Protein AF-A0A438H4N1-F1 (afdb_monomer)

InterPro domains:
  IPR001584 Integrase, catalytic core [PF00665] (24-120)
  IPR001584 Integrase, catalytic core [PS50994] (18-185)
  IPR012337 Ribonuclease H-like superfamily [SSF53098] (20-145)
  IPR036397 Ribonuclease H superfamily [G3DSA:3.30.420.10] (17-183)

Structure (mmCIF, N/CA/C/O backbone):
data_AF-A0A438H4N1-F1
#
_entry.id   AF-A0A438H4N1-F1
#
loop_
_atom_site.group_PDB
_atom_site.id
_atom_site.type_symbol
_atom_site.label_atom_id
_atom_site.label_alt_id
_atom_site.label_comp_id
_atom_site.label_asym_id
_atom_site.label_entity_id
_atom_site.label_seq_id
_atom_site.pdbx_PDB_ins_code
_atom_site.Cartn_x
_atom_site.Cartn_y
_atom_site.Cartn_z
_atom_site.occupancy
_atom_site.B_iso_or_equiv
_atom_site.auth_seq_id
_atom_site.auth_comp_id
_atom_site.auth_asym_id
_atom_site.auth_atom_id
_atom_site.pdbx_PDB_model_num
ATOM 1 N N . MET A 1 1 ? 18.666 60.753 15.008 1.00 34.25 1 MET A N 1
ATOM 2 C CA . MET A 1 1 ? 18.671 60.611 13.531 1.00 34.25 1 MET A CA 1
ATOM 3 C C . MET A 1 1 ? 19.606 59.461 13.201 1.00 34.25 1 MET A C 1
ATOM 5 O O . MET A 1 1 ? 20.717 59.503 13.696 1.00 34.25 1 MET A O 1
ATOM 9 N N . ARG A 1 2 ? 19.259 58.417 12.453 1.00 31.28 2 ARG A N 1
ATOM 10 C CA . ARG A 1 2 ? 18.108 58.131 11.587 1.00 31.28 2 ARG A CA 1
ATOM 11 C C . ARG A 1 2 ? 17.900 56.612 11.586 1.00 31.28 2 ARG A C 1
ATOM 13 O O . ARG A 1 2 ? 18.875 55.869 11.609 1.00 31.28 2 ARG A O 1
ATOM 20 N N . GLU A 1 3 ? 16.638 56.214 11.551 1.00 37.62 3 GLU A N 1
ATOM 21 C CA . GLU A 1 3 ? 16.160 54.874 11.219 1.00 37.62 3 GLU A CA 1
ATOM 22 C C . GLU A 1 3 ? 16.536 54.497 9.781 1.00 37.62 3 GLU A C 1
ATOM 24 O O . GLU A 1 3 ? 16.610 55.367 8.911 1.00 37.62 3 GLU A O 1
ATOM 29 N N . MET A 1 4 ? 16.692 53.197 9.537 1.00 34.34 4 MET A N 1
ATOM 30 C CA . MET A 1 4 ? 16.439 52.558 8.246 1.00 34.34 4 MET A CA 1
ATOM 31 C C . MET A 1 4 ? 15.717 51.244 8.554 1.00 34.34 4 MET A C 1
ATOM 33 O O . MET A 1 4 ? 16.303 50.313 9.105 1.00 34.34 4 MET A O 1
ATOM 37 N N . HIS A 1 5 ? 14.416 51.255 8.283 1.00 36.53 5 HIS A N 1
ATOM 38 C CA . HIS A 1 5 ? 13.511 50.117 8.327 1.00 36.53 5 HIS A CA 1
ATOM 39 C C . HIS A 1 5 ? 13.919 49.061 7.299 1.00 36.53 5 HIS A C 1
ATOM 41 O O . HIS A 1 5 ? 14.266 49.412 6.175 1.00 36.53 5 HIS A O 1
ATOM 47 N N . ASP A 1 6 ? 13.794 47.789 7.670 1.00 34.12 6 ASP A N 1
ATOM 48 C CA . ASP A 1 6 ? 13.541 46.729 6.701 1.00 34.12 6 ASP A CA 1
ATOM 49 C C . ASP A 1 6 ? 12.323 45.946 7.193 1.00 34.12 6 ASP A C 1
ATOM 51 O O . ASP A 1 6 ? 12.253 45.510 8.348 1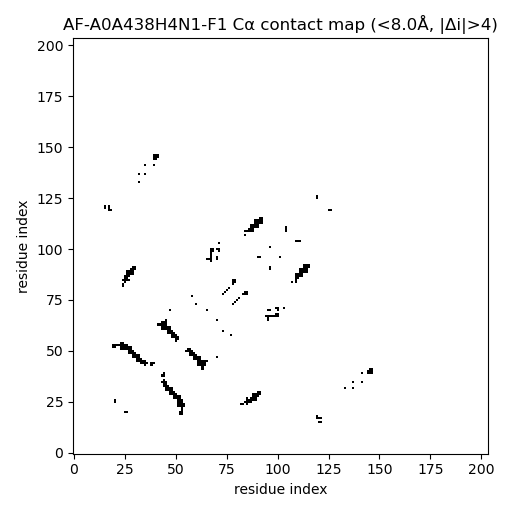.00 34.12 6 ASP A O 1
ATOM 55 N N . ASP A 1 7 ? 11.319 45.884 6.328 1.00 35.28 7 ASP A N 1
ATOM 56 C CA . ASP A 1 7 ? 9.967 45.448 6.627 1.00 35.28 7 ASP A CA 1
ATOM 57 C C . ASP A 1 7 ? 9.938 43.971 7.035 1.00 35.28 7 ASP A C 1
ATOM 59 O O . ASP A 1 7 ? 10.044 43.052 6.218 1.00 35.28 7 ASP A O 1
ATOM 63 N N . LEU A 1 8 ? 9.720 43.732 8.330 1.00 41.06 8 LEU A N 1
ATOM 64 C CA . LEU A 1 8 ? 9.178 42.474 8.824 1.00 41.06 8 LEU A CA 1
ATOM 65 C C . LEU A 1 8 ? 7.822 42.272 8.144 1.00 41.06 8 LEU A C 1
ATOM 67 O O . LEU A 1 8 ? 6.819 42.842 8.574 1.00 41.06 8 LEU A O 1
ATOM 71 N N . ILE A 1 9 ? 7.782 41.459 7.084 1.00 37.53 9 ILE A N 1
ATOM 72 C CA . ILE A 1 9 ? 6.528 40.946 6.533 1.00 37.53 9 ILE A CA 1
ATOM 73 C C . ILE A 1 9 ? 5.857 40.151 7.653 1.00 37.53 9 ILE A C 1
ATOM 75 O O . ILE A 1 9 ? 6.131 38.971 7.879 1.00 37.53 9 ILE A O 1
ATOM 79 N N . HIS A 1 10 ? 4.981 40.836 8.380 1.00 40.56 10 HIS A N 1
ATOM 80 C CA . HIS A 1 10 ? 4.152 40.302 9.439 1.00 40.56 10 HIS A CA 1
ATOM 81 C C . HIS A 1 10 ? 3.041 39.474 8.784 1.00 40.56 10 HIS A C 1
ATOM 83 O O . HIS A 1 10 ? 1.873 39.856 8.767 1.00 40.56 10 HIS A O 1
ATOM 89 N N . MET A 1 11 ? 3.396 38.328 8.194 1.00 32.59 11 MET A N 1
ATOM 90 C CA . MET A 1 11 ? 2.389 37.313 7.906 1.00 32.59 11 MET A CA 1
ATOM 91 C C . MET A 1 11 ? 1.822 36.860 9.257 1.00 32.59 11 MET A C 1
ATOM 93 O O . MET A 1 11 ? 2.604 36.553 10.164 1.00 32.59 11 MET A O 1
ATOM 97 N N . PRO A 1 12 ? 0.490 36.825 9.443 1.00 33.53 12 PRO A N 1
ATOM 98 C CA . PRO A 1 12 ? -0.073 36.204 10.630 1.00 33.53 12 PRO A CA 1
ATOM 99 C C . PRO A 1 12 ? 0.441 34.758 10.698 1.00 33.53 12 PRO A C 1
ATOM 101 O O . PRO A 1 12 ? 0.585 34.128 9.641 1.00 33.53 12 PRO A O 1
ATOM 104 N N . PRO A 1 13 ? 0.734 34.216 11.896 1.00 37.28 13 PRO A N 1
ATOM 105 C CA . PRO A 1 13 ? 1.053 32.806 12.039 1.00 37.28 13 PRO A CA 1
ATOM 106 C C . PRO A 1 13 ? -0.102 32.023 11.419 1.00 37.28 13 PRO A C 1
ATOM 108 O O . PRO A 1 13 ? -1.206 31.996 11.954 1.00 37.28 13 PRO A O 1
ATOM 111 N N . SER A 1 14 ? 0.114 31.455 10.235 1.00 39.28 14 SER A N 1
ATOM 112 C CA . SER A 1 14 ? -0.855 30.530 9.665 1.00 39.28 14 SER A CA 1
ATOM 113 C C . SER A 1 14 ? -0.876 29.343 10.615 1.00 39.28 14 SER A C 1
ATOM 115 O O . SER A 1 14 ? 0.186 28.767 10.861 1.00 39.28 14 SER A O 1
ATOM 117 N N . GLU A 1 15 ? -2.037 29.027 11.195 1.00 36.81 15 GLU A N 1
ATOM 118 C CA . GLU A 1 15 ? -2.176 27.889 12.100 1.00 36.81 15 GLU A CA 1
ATOM 119 C C . GLU A 1 15 ? -1.531 26.654 11.464 1.00 36.81 15 GLU A C 1
ATOM 121 O O . GLU A 1 15 ? -1.909 26.187 10.385 1.00 36.81 15 GLU A O 1
ATOM 126 N N . LEU A 1 16 ? -0.476 26.165 12.112 1.00 33.72 16 LEU A N 1
ATOM 127 C CA . LEU A 1 16 ? 0.265 25.003 11.661 1.00 33.72 16 LEU A CA 1
ATOM 128 C C . LEU A 1 16 ? -0.566 23.766 11.999 1.00 33.72 16 LEU A C 1
ATOM 130 O O . LEU A 1 16 ? -0.397 23.168 13.061 1.00 33.72 16 LEU A O 1
ATOM 134 N N . HIS A 1 17 ? -1.455 23.353 11.098 1.00 37.53 17 HIS A N 1
ATOM 135 C CA . HIS A 1 17 ? -2.049 22.024 11.187 1.00 37.53 17 HIS A CA 1
ATOM 136 C C . HIS A 1 17 ? -0.950 20.991 10.917 1.00 37.53 17 HIS A C 1
ATOM 138 O O . HIS A 1 17 ? -0.618 20.682 9.771 1.00 37.53 17 HIS A O 1
ATOM 144 N N . ALA A 1 18 ? -0.349 20.456 11.981 1.00 41.75 18 ALA A N 1
ATOM 145 C CA . ALA A 1 18 ? 0.399 19.218 11.871 1.00 41.75 18 ALA A CA 1
ATOM 146 C C . ALA A 1 18 ? -0.554 18.171 11.272 1.00 41.75 18 ALA A C 1
ATOM 148 O O . ALA A 1 18 ? -1.616 17.912 11.834 1.00 41.75 18 ALA A O 1
ATOM 149 N N . LEU A 1 19 ? -0.198 17.576 10.130 1.00 52.47 19 LEU A N 1
ATOM 150 C CA . LEU A 1 19 ? -0.907 16.417 9.578 1.00 52.47 19 LEU A CA 1
ATOM 151 C C . LEU A 1 19 ? -0.606 15.195 10.463 1.00 52.47 19 LEU A C 1
ATOM 153 O O . LEU A 1 19 ? 0.087 14.257 10.065 1.00 52.47 19 LEU A O 1
ATOM 157 N N . THR A 1 20 ? -1.055 15.230 11.715 1.00 57.84 20 THR A N 1
ATOM 158 C CA . THR A 1 20 ? -1.088 14.068 12.592 1.00 57.84 20 THR A CA 1
ATOM 159 C C . THR A 1 20 ? -2.323 13.278 12.212 1.00 57.84 20 THR A C 1
ATOM 161 O O . THR A 1 20 ? -3.446 13.730 12.426 1.00 57.84 20 THR A O 1
ATOM 164 N N . SER A 1 21 ? -2.113 12.108 11.607 1.00 67.94 21 SER A N 1
ATOM 165 C CA . SER A 1 21 ? -3.202 11.167 11.373 1.00 67.94 21 SER A CA 1
ATOM 166 C C . SER A 1 21 ? -3.900 10.896 12.712 1.00 67.94 21 SER A C 1
ATOM 168 O O . SER A 1 21 ? -3.212 10.574 13.682 1.00 67.94 21 SER A O 1
ATOM 170 N N . PRO A 1 22 ? -5.223 11.078 12.811 1.00 76.44 22 PRO A N 1
ATOM 171 C CA . PRO A 1 22 ? -5.903 11.105 14.104 1.00 76.44 22 PRO A CA 1
ATOM 172 C C . PRO A 1 22 ? -6.044 9.712 14.744 1.00 76.44 22 PRO A C 1
ATOM 174 O O . PRO A 1 22 ? -6.222 9.610 15.955 1.00 76.44 22 PRO A O 1
ATOM 177 N N . TRP A 1 23 ? -5.933 8.636 13.957 1.00 84.56 23 TRP A N 1
ATOM 178 C CA . TRP A 1 23 ? -5.957 7.246 14.426 1.00 84.56 23 TRP A CA 1
ATOM 179 C C . TRP A 1 23 ? -5.230 6.307 13.440 1.00 84.56 23 TRP A C 1
ATOM 181 O O . TRP A 1 23 ? -5.087 6.657 12.263 1.00 84.56 23 TRP A O 1
ATOM 191 N N . PRO A 1 24 ? -4.778 5.112 13.887 1.00 89.50 24 PRO A N 1
ATOM 192 C CA . PRO A 1 24 ? -4.154 4.103 13.028 1.00 89.50 24 PRO A CA 1
ATOM 193 C C . PRO A 1 24 ? -4.912 3.852 11.725 1.00 89.50 24 PRO A C 1
ATOM 195 O O . PRO A 1 24 ? -6.134 3.701 11.735 1.00 89.50 24 PRO A O 1
ATOM 198 N N . PHE A 1 25 ? -4.174 3.750 10.619 1.00 89.06 25 PHE A N 1
ATOM 199 C CA . PHE A 1 25 ? -4.675 3.380 9.290 1.00 89.06 25 PHE A CA 1
ATOM 200 C C . PHE A 1 25 ? -5.649 4.378 8.646 1.00 89.06 25 PHE A C 1
ATOM 202 O O . PHE A 1 25 ? -6.213 4.079 7.593 1.00 89.06 25 PHE A O 1
ATOM 209 N N . SER A 1 26 ? -5.814 5.570 9.230 1.00 88.19 26 SER A N 1
ATOM 210 C CA . SER A 1 26 ? -6.674 6.629 8.692 1.00 88.19 26 SER A CA 1
ATOM 211 C C . SER A 1 26 ? -6.065 7.320 7.472 1.00 88.19 26 SER A C 1
ATOM 213 O O . SER A 1 26 ? -6.764 7.595 6.499 1.00 88.19 26 SER A O 1
ATOM 215 N N . VAL A 1 27 ? -4.755 7.582 7.509 1.00 88.69 27 VAL A N 1
ATOM 216 C CA . VAL A 1 27 ? -4.042 8.333 6.468 1.00 88.69 27 VAL A CA 1
ATOM 217 C C . VAL A 1 27 ? -2.839 7.530 6.000 1.00 88.69 27 VAL A C 1
ATOM 219 O O . VAL A 1 27 ? -1.952 7.212 6.795 1.00 88.69 27 VAL A O 1
ATOM 222 N N . TRP A 1 28 ? -2.779 7.248 4.700 1.00 90.31 28 TRP A N 1
ATOM 223 C CA . TRP A 1 28 ? -1.663 6.517 4.104 1.00 90.31 28 TRP A CA 1
ATOM 224 C C . TRP A 1 28 ? -0.920 7.349 3.068 1.00 90.31 28 TRP A C 1
ATOM 226 O O . TRP A 1 28 ? -1.512 7.942 2.168 1.00 90.31 28 TRP A O 1
ATOM 236 N N . GLY A 1 29 ? 0.406 7.321 3.155 1.00 88.00 29 GLY A N 1
ATOM 237 C CA . GLY A 1 29 ? 1.292 7.833 2.118 1.00 88.00 29 GLY A CA 1
ATOM 238 C C . GLY A 1 29 ? 1.648 6.727 1.152 1.00 88.00 29 GLY A C 1
ATOM 239 O O . GLY A 1 29 ? 2.212 5.718 1.570 1.00 88.00 29 GLY A O 1
ATOM 240 N N . ILE A 1 30 ? 1.355 6.922 -0.128 1.00 87.81 30 ILE A N 1
ATOM 241 C CA . ILE A 1 30 ? 1.660 5.967 -1.187 1.00 87.81 30 ILE A CA 1
ATOM 242 C C . ILE A 1 30 ? 2.691 6.579 -2.128 1.00 87.81 30 ILE A C 1
ATOM 244 O O . ILE A 1 30 ? 2.519 7.687 -2.638 1.00 87.81 30 ILE A O 1
ATOM 248 N N . ASP A 1 31 ? 3.767 5.841 -2.377 1.00 86.06 31 ASP A N 1
ATOM 249 C CA . ASP A 1 31 ? 4.848 6.283 -3.248 1.00 86.06 31 ASP A CA 1
ATOM 250 C C . ASP A 1 31 ? 5.386 5.140 -4.107 1.00 86.06 31 ASP A C 1
ATOM 252 O O . ASP A 1 31 ? 5.285 3.960 -3.762 1.00 86.06 31 ASP A O 1
ATOM 256 N N . ILE A 1 32 ? 5.970 5.509 -5.243 1.00 84.31 32 ILE A N 1
ATOM 257 C CA . ILE A 1 32 ? 6.570 4.574 -6.190 1.00 84.31 32 ILE A CA 1
ATOM 258 C C . ILE A 1 32 ? 8.074 4.799 -6.188 1.00 84.31 32 ILE A C 1
ATOM 260 O O . ILE A 1 32 ? 8.562 5.871 -6.541 1.00 84.31 32 ILE A O 1
ATOM 264 N N . ILE A 1 33 ? 8.819 3.760 -5.836 1.00 79.25 33 ILE A N 1
ATOM 265 C CA . ILE A 1 33 ? 10.269 3.720 -5.994 1.00 79.25 33 ILE A CA 1
ATOM 266 C C . ILE A 1 33 ? 10.546 3.128 -7.380 1.00 79.25 33 ILE A C 1
ATOM 268 O O . ILE A 1 33 ? 10.322 1.938 -7.603 1.00 79.25 33 ILE A O 1
ATOM 272 N N . GLY A 1 34 ? 10.958 3.977 -8.325 1.00 70.19 34 GLY A N 1
ATOM 273 C CA . GLY A 1 34 ? 11.189 3.605 -9.728 1.00 70.19 34 GLY A CA 1
ATOM 274 C C . GLY A 1 34 ? 12.650 3.296 -10.086 1.00 70.19 34 GLY A C 1
ATOM 275 O O . GLY A 1 34 ? 13.559 3.670 -9.347 1.00 70.19 34 GLY A O 1
ATOM 276 N N . LYS A 1 35 ? 12.821 2.627 -11.242 1.00 61.91 35 LYS A N 1
ATOM 277 C CA . LYS A 1 35 ? 14.067 2.174 -11.900 1.00 61.91 35 LYS A CA 1
ATOM 278 C C . LYS A 1 35 ? 15.149 1.709 -10.929 1.00 61.91 35 LYS A C 1
ATOM 280 O O . LYS A 1 35 ? 16.167 2.365 -10.722 1.00 61.91 35 LYS A O 1
ATOM 285 N N . ILE A 1 36 ? 14.927 0.524 -10.379 1.00 62.75 36 ILE A N 1
ATOM 286 C CA . ILE A 1 36 ? 15.974 -0.223 -9.686 1.00 62.75 36 ILE A CA 1
ATOM 287 C C . ILE A 1 36 ? 16.953 -0.731 -10.746 1.00 62.75 36 ILE A C 1
ATOM 289 O O . ILE A 1 36 ? 16.559 -1.437 -11.674 1.00 62.75 36 ILE A O 1
ATOM 293 N N . SER A 1 37 ? 18.213 -0.313 -10.632 1.00 56.38 37 SER A N 1
ATOM 294 C CA . SER A 1 37 ? 19.309 -0.762 -11.487 1.00 56.38 37 SER A CA 1
ATOM 295 C C . SER A 1 37 ? 20.396 -1.397 -10.616 1.00 56.38 37 SER A C 1
ATOM 297 O O . SER A 1 37 ? 20.818 -0.755 -9.651 1.00 56.38 37 SER A O 1
ATOM 299 N N . PRO A 1 38 ? 20.880 -2.610 -10.947 1.00 57.88 38 PRO A N 1
ATOM 300 C CA . PRO A 1 38 ? 20.469 -3.444 -12.082 1.00 57.88 38 PRO A CA 1
ATOM 301 C C . PRO A 1 38 ? 19.059 -4.033 -11.896 1.00 57.88 38 PRO A C 1
ATOM 303 O O . PRO A 1 38 ? 18.558 -4.107 -10.773 1.00 57.88 38 PRO A O 1
ATOM 306 N N . LYS A 1 39 ? 18.417 -4.443 -13.000 1.00 57.56 39 LYS A N 1
ATOM 307 C CA . LYS A 1 39 ? 17.103 -5.107 -12.955 1.00 57.56 39 LYS A CA 1
ATOM 308 C C . LYS A 1 39 ? 17.165 -6.322 -12.025 1.00 57.56 39 LYS A C 1
ATOM 310 O O . LYS A 1 39 ? 18.178 -7.023 -11.990 1.00 57.56 39 LYS A O 1
ATOM 315 N N . SER A 1 40 ? 16.092 -6.576 -11.276 1.00 60.34 40 SER A N 1
ATOM 316 C CA . SER A 1 40 ? 16.000 -7.806 -10.483 1.00 60.34 40 SER A CA 1
ATOM 317 C C . SER A 1 40 ? 15.998 -9.041 -11.396 1.00 60.34 40 SER A C 1
ATOM 319 O O . SER A 1 40 ? 15.707 -8.937 -12.589 1.00 60.34 40 SER A O 1
ATOM 321 N N . SER A 1 41 ? 16.257 -10.228 -10.835 1.00 59.69 41 SER A N 1
ATOM 322 C CA . SER A 1 41 ? 16.188 -11.504 -11.577 1.00 59.69 41 SER A CA 1
ATOM 323 C C . SER A 1 41 ? 14.822 -11.771 -12.228 1.00 59.69 41 SER A C 1
ATOM 325 O O . SER A 1 41 ? 14.731 -12.566 -13.155 1.00 59.69 41 SER A O 1
ATOM 327 N N . CYS A 1 42 ? 13.769 -11.093 -11.755 1.00 60.06 42 CYS A N 1
ATOM 328 C CA . CYS A 1 42 ? 12.400 -11.185 -12.255 1.00 60.06 42 CYS A CA 1
ATOM 329 C C . CYS A 1 42 ? 11.970 -9.970 -13.103 1.00 60.06 42 CYS A C 1
ATOM 331 O O . CYS A 1 42 ? 10.778 -9.761 -13.311 1.00 60.06 42 CYS A O 1
ATOM 333 N N . GLU A 1 43 ? 12.920 -9.132 -13.539 1.00 66.69 43 GLU A N 1
ATOM 334 C CA . GLU A 1 43 ? 12.684 -7.898 -14.309 1.00 66.69 43 GLU A CA 1
ATOM 335 C C . GLU A 1 43 ? 11.791 -6.860 -13.601 1.00 66.69 43 GLU A C 1
ATOM 337 O O . GLU A 1 43 ? 11.215 -5.981 -14.239 1.00 66.69 43 GLU A O 1
ATOM 342 N N . HIS A 1 44 ? 11.664 -6.925 -12.271 1.00 71.62 44 HIS A N 1
ATOM 343 C CA . HIS A 1 44 ? 10.899 -5.949 -11.493 1.00 71.62 44 HIS A CA 1
ATOM 344 C C . HIS A 1 44 ? 11.634 -4.607 -11.409 1.00 71.62 44 HIS A C 1
ATOM 346 O O . HIS A 1 44 ? 12.682 -4.505 -10.775 1.00 71.62 44 HIS A O 1
ATOM 352 N N . GLU A 1 45 ? 11.061 -3.569 -12.025 1.00 75.31 45 GLU A N 1
ATOM 353 C CA . GLU A 1 45 ? 11.654 -2.226 -12.117 1.00 75.31 45 GLU A CA 1
ATOM 354 C C . GLU A 1 45 ? 11.056 -1.222 -11.118 1.00 75.31 45 GLU A C 1
ATOM 356 O O . GLU A 1 45 ? 11.637 -0.158 -10.886 1.00 75.31 45 GLU A O 1
ATOM 361 N N . TYR A 1 46 ? 9.907 -1.549 -10.520 1.00 79.94 46 TYR A N 1
ATOM 362 C CA . TYR A 1 46 ? 9.146 -0.648 -9.656 1.00 79.94 46 TYR A CA 1
ATOM 363 C C . TYR A 1 46 ? 8.814 -1.304 -8.317 1.00 79.94 46 TYR A C 1
ATOM 36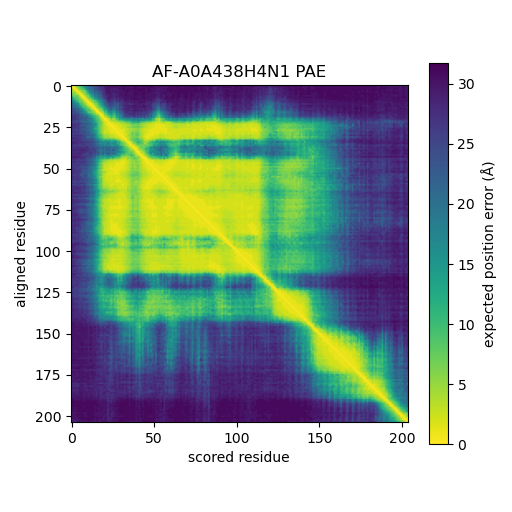5 O O . TYR A 1 46 ? 8.462 -2.482 -8.266 1.00 79.94 46 TYR A O 1
ATOM 373 N N . ILE A 1 47 ? 8.834 -0.522 -7.238 1.00 80.06 47 ILE A N 1
ATOM 374 C CA . ILE A 1 47 ? 8.230 -0.892 -5.953 1.00 80.06 47 ILE A CA 1
ATOM 375 C C . ILE A 1 47 ? 7.151 0.127 -5.633 1.00 80.06 47 ILE A C 1
ATOM 377 O O . ILE A 1 47 ? 7.408 1.329 -5.616 1.00 80.06 47 ILE A O 1
ATOM 381 N N . LEU A 1 48 ? 5.958 -0.366 -5.338 1.00 85.62 48 LEU A N 1
ATOM 382 C CA . LEU A 1 48 ? 4.900 0.422 -4.736 1.00 85.62 48 LEU A CA 1
ATOM 383 C C . LEU A 1 48 ? 4.977 0.250 -3.221 1.00 85.62 48 LEU A C 1
ATOM 385 O O . LEU A 1 48 ? 5.018 -0.880 -2.733 1.00 85.62 48 LEU A O 1
ATOM 389 N N . VAL A 1 49 ? 5.010 1.362 -2.498 1.00 84.50 49 VAL A N 1
ATOM 390 C CA . VAL A 1 49 ? 5.089 1.396 -1.037 1.00 84.50 49 VAL A CA 1
ATOM 391 C C . VAL A 1 49 ? 3.914 2.202 -0.508 1.00 84.50 49 VAL A C 1
ATOM 393 O O . VAL A 1 49 ? 3.638 3.285 -1.021 1.00 84.50 49 VAL A O 1
ATOM 396 N N . ALA A 1 50 ? 3.260 1.700 0.533 1.00 87.81 50 ALA A N 1
ATOM 397 C CA . ALA A 1 50 ? 2.290 2.433 1.327 1.00 87.81 50 ALA A CA 1
ATOM 398 C C . ALA A 1 50 ? 2.727 2.451 2.794 1.00 87.81 50 ALA A C 1
ATOM 400 O O . ALA A 1 50 ? 3.132 1.425 3.341 1.00 87.81 50 ALA A O 1
ATOM 401 N N . ILE A 1 51 ? 2.663 3.624 3.419 1.00 82.50 51 ILE A N 1
ATOM 402 C CA . ILE A 1 51 ? 3.057 3.841 4.811 1.00 82.50 51 ILE A CA 1
ATOM 403 C C . ILE A 1 51 ? 1.894 4.481 5.559 1.00 82.50 51 ILE A C 1
ATOM 405 O O . ILE A 1 51 ? 1.426 5.551 5.165 1.00 82.50 51 ILE A O 1
ATOM 409 N N . ASP A 1 52 ? 1.460 3.854 6.648 1.00 86.00 52 ASP A N 1
ATOM 410 C CA . ASP A 1 52 ? 0.491 4.451 7.564 1.00 86.00 52 ASP A CA 1
ATOM 411 C C . ASP A 1 52 ? 1.147 5.588 8.356 1.00 86.00 52 ASP A C 1
ATOM 413 O O . ASP A 1 52 ? 2.218 5.427 8.952 1.00 86.00 52 ASP A O 1
ATOM 417 N N . TYR A 1 53 ? 0.505 6.755 8.387 1.00 80.06 53 TYR A N 1
ATOM 418 C CA . TYR A 1 53 ? 1.089 7.940 9.013 1.00 80.06 53 TYR A CA 1
ATOM 419 C C . TYR A 1 53 ? 1.164 7.842 10.536 1.00 80.06 53 TYR A C 1
ATOM 421 O O . TYR A 1 53 ? 2.108 8.397 11.109 1.00 80.06 53 TYR A O 1
ATOM 429 N N . PHE A 1 54 ? 0.218 7.154 11.180 1.00 78.62 54 PHE A N 1
ATOM 430 C CA . PHE A 1 54 ? 0.162 7.039 12.637 1.00 78.62 54 PHE A CA 1
ATOM 431 C C . PHE A 1 54 ? 1.151 5.988 13.155 1.00 78.62 54 PHE A C 1
ATOM 433 O O . PHE A 1 54 ? 2.078 6.305 13.895 1.00 78.62 54 PHE A O 1
ATOM 440 N N . THR A 1 55 ? 0.994 4.737 12.723 1.00 80.81 55 THR A N 1
ATOM 441 C CA . THR A 1 55 ? 1.768 3.588 13.223 1.00 80.81 55 THR A CA 1
ATOM 442 C C . THR A 1 55 ? 3.140 3.445 12.574 1.00 80.81 55 THR A C 1
ATOM 444 O O . THR A 1 55 ? 3.965 2.673 13.057 1.00 80.81 55 THR A O 1
ATOM 447 N N . LYS A 1 56 ? 3.381 4.146 11.458 1.00 78.69 56 LYS A N 1
ATOM 448 C CA . LYS A 1 56 ? 4.532 3.920 10.567 1.00 78.69 56 LYS A CA 1
ATOM 449 C C . LYS A 1 56 ? 4.578 2.503 9.983 1.00 78.69 56 LYS A C 1
ATOM 451 O O . LYS A 1 56 ? 5.638 2.067 9.535 1.00 78.69 56 LYS A O 1
ATOM 456 N N . TRP A 1 57 ? 3.446 1.792 9.959 1.00 83.75 57 TRP A N 1
ATOM 457 C CA . TRP A 1 57 ? 3.336 0.484 9.318 1.00 83.75 57 TRP A CA 1
ATOM 458 C C . TRP A 1 57 ? 3.591 0.591 7.814 1.00 83.75 57 TRP A C 1
ATOM 460 O O . TRP A 1 57 ? 3.127 1.534 7.176 1.00 83.75 57 TRP A O 1
ATOM 470 N N . VAL A 1 58 ? 4.312 -0.381 7.246 1.00 82.50 58 VAL A N 1
ATOM 471 C CA . VAL A 1 58 ? 4.726 -0.371 5.838 1.00 82.50 58 VAL A CA 1
ATOM 472 C C . VAL A 1 58 ? 4.177 -1.592 5.111 1.00 82.50 58 VAL A C 1
ATOM 474 O O . VAL A 1 58 ? 4.421 -2.727 5.512 1.00 82.50 58 VAL A O 1
ATOM 477 N N . GLU A 1 59 ? 3.512 -1.348 3.987 1.00 86.12 59 GLU A N 1
ATOM 478 C CA . GLU A 1 59 ? 3.149 -2.353 2.990 1.00 86.12 59 GLU A CA 1
ATOM 479 C C . GLU A 1 59 ? 3.919 -2.064 1.697 1.00 86.12 59 GLU A C 1
ATOM 481 O O . GLU A 1 59 ? 4.000 -0.916 1.257 1.00 86.12 59 GLU A O 1
ATOM 486 N N . ALA A 1 60 ? 4.501 -3.088 1.069 1.00 84.12 60 ALA A N 1
ATOM 487 C CA . ALA A 1 60 ? 5.281 -2.914 -0.155 1.00 84.12 60 ALA A CA 1
ATOM 488 C C . ALA A 1 60 ? 5.127 -4.101 -1.112 1.00 84.12 60 ALA A C 1
ATOM 490 O O . ALA A 1 60 ? 5.101 -5.255 -0.687 1.00 84.12 60 ALA A O 1
ATOM 491 N N . ALA A 1 61 ? 5.078 -3.816 -2.414 1.00 82.44 61 ALA A N 1
ATOM 492 C CA . ALA A 1 61 ? 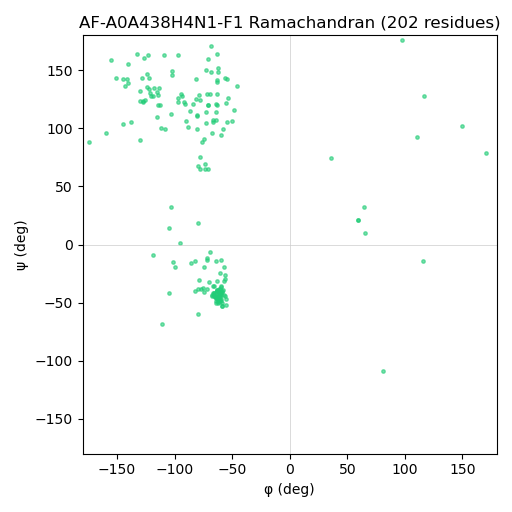5.045 -4.820 -3.477 1.00 82.44 61 ALA A CA 1
ATOM 493 C C . ALA A 1 61 ? 5.900 -4.382 -4.676 1.00 82.44 61 ALA A C 1
ATOM 495 O O . ALA A 1 61 ? 5.926 -3.200 -5.023 1.00 82.44 61 ALA A O 1
ATOM 496 N N . SER A 1 62 ? 6.592 -5.327 -5.322 1.00 81.12 62 SER A N 1
ATOM 497 C CA . SER A 1 62 ? 7.420 -5.067 -6.509 1.00 81.12 62 SER A CA 1
ATOM 498 C C . SER A 1 62 ? 6.728 -5.496 -7.806 1.00 81.12 62 SER A C 1
ATOM 500 O O . SER A 1 62 ? 5.942 -6.443 -7.816 1.00 81.12 62 SER A O 1
ATOM 502 N N . TYR A 1 63 ? 7.029 -4.802 -8.906 1.00 80.19 63 TYR A N 1
ATOM 503 C CA . TYR A 1 63 ? 6.388 -4.991 -10.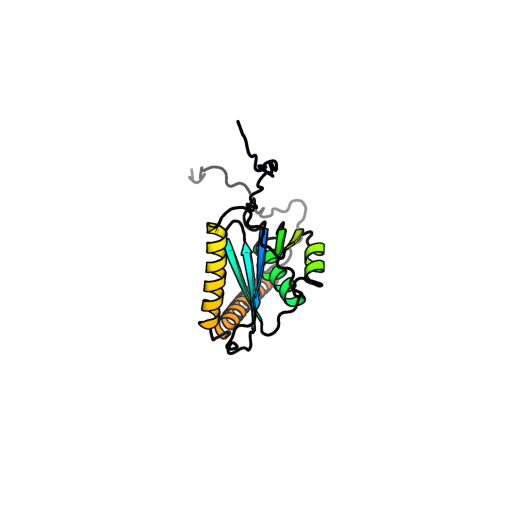207 1.00 80.19 63 TYR A CA 1
ATOM 504 C C . TYR A 1 63 ? 7.373 -4.825 -11.372 1.00 80.19 63 TYR A C 1
ATOM 506 O O . TYR A 1 63 ? 8.116 -3.846 -11.418 1.00 80.19 63 TYR A O 1
ATOM 514 N N . ALA A 1 64 ? 7.297 -5.721 -12.366 1.00 79.12 64 ALA A N 1
ATOM 515 C CA . ALA A 1 64 ? 7.956 -5.571 -13.677 1.00 79.12 64 ALA A CA 1
ATOM 516 C C . ALA A 1 64 ? 7.498 -4.313 -14.407 1.00 79.12 64 ALA A C 1
ATOM 518 O O . ALA A 1 64 ? 8.284 -3.451 -14.779 1.00 79.12 64 ALA A O 1
ATOM 519 N N . ARG A 1 65 ? 6.181 -4.177 -14.546 1.00 83.00 65 ARG A N 1
ATOM 520 C CA . ARG A 1 65 ? 5.522 -3.007 -15.122 1.00 83.00 65 ARG A CA 1
ATOM 521 C C . ARG A 1 65 ? 4.430 -2.561 -14.174 1.00 83.00 65 ARG A C 1
ATOM 523 O O . ARG A 1 65 ? 3.549 -3.369 -13.852 1.00 83.00 65 ARG A O 1
ATOM 530 N N . LEU A 1 66 ? 4.486 -1.306 -13.747 1.00 86.44 66 LEU A N 1
ATOM 531 C CA . LEU A 1 66 ? 3.487 -0.713 -12.870 1.00 86.44 66 LEU A CA 1
ATOM 532 C C . LEU A 1 66 ? 2.464 0.083 -13.688 1.00 86.44 66 LEU A C 1
ATOM 534 O O . LEU A 1 66 ? 2.814 0.968 -14.464 1.00 86.44 66 LEU A O 1
ATOM 538 N N . THR A 1 67 ? 1.188 -0.239 -13.503 1.00 89.62 67 THR A N 1
ATOM 539 C CA . THR A 1 67 ? 0.040 0.435 -14.126 1.00 89.62 67 THR A CA 1
ATOM 540 C C . THR A 1 67 ? -0.900 0.940 -13.037 1.00 89.62 67 THR A C 1
ATOM 542 O O . THR A 1 67 ? -0.824 0.475 -11.899 1.00 89.62 67 THR A O 1
ATOM 545 N N . ALA A 1 68 ? -1.798 1.867 -13.375 1.00 90.12 68 ALA A N 1
ATOM 546 C CA . ALA A 1 68 ? -2.793 2.370 -12.429 1.00 90.12 68 ALA A CA 1
ATOM 547 C C . ALA A 1 68 ? -3.696 1.259 -11.865 1.00 90.12 68 ALA A C 1
ATOM 549 O O . ALA A 1 68 ? -3.934 1.226 -10.663 1.00 90.12 68 ALA A O 1
ATOM 550 N N . ASP A 1 69 ? -4.103 0.299 -12.701 1.00 91.62 69 ASP A N 1
ATOM 551 C CA . ASP A 1 69 ? -4.847 -0.896 -12.272 1.00 91.62 69 ASP A CA 1
ATOM 552 C C . ASP A 1 69 ? -4.106 -1.670 -11.168 1.00 91.62 69 ASP A C 1
ATOM 554 O O . ASP A 1 69 ? -4.666 -1.993 -10.121 1.00 91.62 69 ASP A O 1
ATOM 558 N N . LYS A 1 70 ? -2.798 -1.898 -11.345 1.00 90.94 70 LYS A N 1
ATOM 559 C CA . LYS A 1 70 ? -1.984 -2.593 -10.340 1.00 90.94 70 LYS A CA 1
ATOM 560 C C . LYS A 1 70 ? -1.863 -1.796 -9.042 1.00 90.94 70 LYS A C 1
ATOM 562 O O . LYS A 1 70 ? -1.863 -2.401 -7.971 1.00 90.94 70 LYS A O 1
ATOM 567 N N . VAL A 1 71 ? -1.792 -0.465 -9.120 1.00 91.62 71 VAL A N 1
ATOM 568 C CA . VAL A 1 71 ? -1.812 0.415 -7.939 1.00 91.62 71 VAL A CA 1
ATOM 569 C C . VAL A 1 71 ? -3.152 0.299 -7.208 1.00 91.62 71 VAL A C 1
ATOM 571 O O . VAL A 1 71 ? -3.169 0.059 -6.001 1.00 91.62 71 VAL A O 1
ATOM 574 N N . ALA A 1 72 ? -4.271 0.383 -7.929 1.00 93.75 72 ALA A N 1
ATOM 575 C CA . ALA A 1 72 ? -5.606 0.249 -7.355 1.00 93.75 72 ALA A CA 1
ATOM 576 C C . ALA A 1 72 ? -5.801 -1.130 -6.699 1.00 93.75 72 ALA A C 1
ATOM 578 O O . ALA A 1 72 ? -6.230 -1.237 -5.547 1.00 93.75 72 ALA A O 1
ATOM 579 N N . LYS A 1 73 ? -5.388 -2.204 -7.385 1.00 93.75 73 LYS A N 1
ATOM 580 C CA . LYS A 1 73 ? -5.422 -3.573 -6.858 1.00 93.75 73 LYS A CA 1
ATOM 581 C C . LYS A 1 73 ? -4.584 -3.724 -5.594 1.00 93.75 73 LYS A C 1
ATOM 583 O O . LYS A 1 73 ? -5.028 -4.386 -4.652 1.00 93.75 73 LYS A O 1
ATOM 588 N N . PHE A 1 74 ? -3.395 -3.124 -5.553 1.00 92.94 74 PHE A N 1
ATOM 589 C CA . PHE A 1 74 ? -2.556 -3.110 -4.359 1.00 92.94 74 PHE A CA 1
ATOM 590 C C . PHE A 1 74 ? -3.280 -2.453 -3.182 1.00 92.94 74 PHE A C 1
ATOM 592 O O . PHE A 1 74 ? -3.391 -3.079 -2.134 1.00 92.94 74 PHE A O 1
ATOM 599 N N . ILE A 1 75 ? -3.852 -1.260 -3.367 1.00 94.06 75 ILE A N 1
ATOM 600 C CA . ILE A 1 75 ? -4.570 -0.532 -2.308 1.00 94.06 75 ILE A CA 1
ATOM 601 C C . ILE A 1 75 ? -5.758 -1.343 -1.792 1.00 94.06 75 ILE A C 1
ATOM 603 O O . ILE A 1 75 ? -5.898 -1.541 -0.586 1.00 94.06 75 ILE A O 1
ATOM 607 N N . ARG A 1 76 ? -6.576 -1.894 -2.694 1.00 93.06 76 ARG A N 1
ATOM 608 C CA . ARG A 1 76 ? -7.700 -2.766 -2.324 1.00 93.06 76 ARG A CA 1
ATOM 609 C C . ARG A 1 76 ? -7.257 -3.945 -1.460 1.00 93.06 76 ARG A C 1
ATOM 611 O O . ARG A 1 76 ? -7.807 -4.179 -0.390 1.00 93.06 76 ARG A O 1
ATOM 618 N N . SER A 1 77 ? -6.249 -4.681 -1.918 1.00 89.50 77 SER A N 1
ATOM 619 C CA . SER A 1 77 ? -5.837 -5.943 -1.292 1.00 89.50 77 SER A CA 1
ATOM 620 C C . SER A 1 77 ? -4.973 -5.777 -0.043 1.00 89.50 77 SER A C 1
ATOM 622 O O . SER A 1 77 ? -5.137 -6.540 0.907 1.00 89.50 77 SER A O 1
ATOM 624 N N . HIS A 1 78 ? -4.061 -4.806 -0.035 1.00 87.38 78 HIS A N 1
ATOM 625 C CA . HIS A 1 78 ? -3.060 -4.643 1.021 1.00 87.38 78 HIS A CA 1
ATOM 626 C C . HIS A 1 78 ? -3.439 -3.570 2.040 1.00 87.38 78 HIS A C 1
ATOM 628 O O . HIS A 1 78 ? -2.924 -3.619 3.150 1.00 87.38 78 HIS A O 1
ATOM 634 N N . ILE A 1 79 ? -4.357 -2.656 1.702 1.00 92.88 79 ILE A N 1
ATOM 635 C CA . ILE A 1 79 ? -4.837 -1.616 2.618 1.00 92.88 79 ILE A CA 1
ATOM 636 C C . ILE A 1 79 ? -6.291 -1.895 3.001 1.00 92.88 79 ILE A C 1
ATOM 638 O O . ILE A 1 79 ? -6.559 -2.313 4.127 1.00 92.88 79 ILE A O 1
ATOM 642 N N . ILE A 1 80 ? -7.221 -1.776 2.048 1.00 92.50 80 ILE A N 1
ATOM 643 C CA . ILE A 1 80 ? -8.665 -1.778 2.334 1.00 92.50 80 ILE A CA 1
ATOM 644 C C . ILE A 1 80 ? -9.129 -3.097 2.959 1.00 92.50 80 ILE A C 1
ATOM 646 O O . ILE A 1 80 ? -9.764 -3.103 4.011 1.00 92.50 80 ILE A O 1
ATOM 650 N N . PHE A 1 81 ? -8.783 -4.235 2.357 1.00 92.44 81 PHE A N 1
ATOM 651 C CA . PHE A 1 81 ? -9.234 -5.543 2.846 1.00 92.44 81 PHE A CA 1
ATOM 652 C C . PHE A 1 81 ? -8.561 -5.994 4.148 1.00 92.44 81 PHE A C 1
ATOM 654 O O . PHE A 1 81 ? -9.025 -6.956 4.761 1.00 92.44 81 PHE A O 1
ATOM 661 N N . ARG A 1 82 ? -7.469 -5.343 4.566 1.00 91.69 82 ARG A N 1
ATOM 662 C CA . ARG A 1 82 ? -6.698 -5.730 5.758 1.00 91.69 82 ARG A CA 1
ATOM 663 C C . ARG A 1 82 ? -6.943 -4.803 6.940 1.00 91.69 82 ARG A C 1
ATOM 665 O O . ARG A 1 82 ? -7.067 -5.292 8.058 1.00 91.69 82 ARG A O 1
ATOM 672 N N . TYR A 1 83 ? -7.014 -3.500 6.683 1.00 92.06 83 TYR A N 1
ATOM 673 C CA . TYR A 1 83 ? -7.060 -2.458 7.710 1.00 92.06 83 TYR A CA 1
ATOM 674 C C . TYR A 1 83 ? -8.343 -1.621 7.664 1.00 92.06 83 TYR A C 1
ATOM 676 O O . TYR A 1 83 ? -8.606 -0.868 8.596 1.00 92.06 83 TYR A O 1
ATOM 684 N N . GLY A 1 84 ? -9.164 -1.789 6.624 1.00 92.88 84 GLY A N 1
ATOM 685 C CA . GLY A 1 84 ? -10.355 -0.981 6.382 1.00 92.88 84 GLY A CA 1
ATOM 686 C C . GLY A 1 84 ? -10.107 0.156 5.392 1.00 92.88 84 GLY A C 1
ATOM 687 O O . GLY A 1 84 ? -8.994 0.360 4.905 1.00 92.88 84 GLY A O 1
ATOM 688 N N . VAL A 1 85 ? -11.179 0.876 5.057 1.00 95.38 85 VAL A N 1
ATOM 689 C CA . VAL A 1 85 ? -11.128 2.002 4.118 1.00 95.38 85 VAL A CA 1
ATOM 690 C C . VAL A 1 85 ? -10.404 3.177 4.787 1.00 95.38 85 VAL A C 1
ATOM 692 O O . VAL A 1 85 ? -10.865 3.633 5.835 1.00 95.38 85 VAL A O 1
ATOM 695 N N . PRO A 1 86 ? -9.284 3.664 4.225 1.00 94.12 86 PRO A N 1
ATOM 696 C CA . PRO A 1 86 ? -8.606 4.832 4.768 1.00 94.12 86 PRO A CA 1
ATOM 697 C C . PRO A 1 86 ? -9.464 6.083 4.559 1.00 94.12 86 PRO A C 1
ATOM 699 O O . PRO A 1 86 ? -10.162 6.201 3.554 1.00 94.12 86 PRO A O 1
ATOM 702 N N . HIS A 1 87 ? -9.372 7.040 5.478 1.00 91.56 87 HIS A N 1
ATOM 703 C CA . HIS A 1 87 ? -9.979 8.355 5.285 1.00 91.56 87 HIS A CA 1
ATOM 704 C C . HIS A 1 87 ? -9.281 9.102 4.142 1.00 91.56 87 HIS A C 1
ATOM 706 O O . HIS A 1 87 ? -9.930 9.722 3.301 1.00 91.56 87 HIS A O 1
ATOM 712 N N . GLU A 1 88 ? -7.950 9.008 4.094 1.00 89.69 88 GLU A N 1
ATOM 713 C CA . GLU A 1 88 ? -7.137 9.779 3.166 1.00 89.69 88 GLU A CA 1
ATOM 714 C C . GLU A 1 88 ? -5.976 8.970 2.580 1.00 89.69 88 GLU A C 1
ATOM 716 O O . GLU A 1 88 ? -5.267 8.233 3.274 1.00 89.69 88 GLU A O 1
ATOM 721 N N . LEU A 1 89 ? -5.747 9.166 1.284 1.00 90.50 89 LEU A N 1
ATOM 722 C CA . LEU A 1 89 ? -4.562 8.718 0.573 1.00 90.50 89 LEU A CA 1
ATOM 723 C C . LEU A 1 89 ? -3.776 9.926 0.075 1.00 90.50 89 LEU A C 1
ATOM 725 O O . LEU A 1 89 ? -4.316 10.821 -0.574 1.00 90.50 89 LEU A O 1
ATOM 729 N N . ILE A 1 90 ? -2.474 9.914 0.330 1.00 87.75 90 ILE A N 1
ATOM 730 C CA . ILE A 1 90 ? -1.544 10.945 -0.118 1.00 87.75 90 ILE A CA 1
ATOM 731 C C . ILE A 1 90 ? -0.590 10.298 -1.113 1.00 87.75 90 ILE A C 1
ATOM 733 O O . ILE A 1 90 ? 0.131 9.365 -0.765 1.00 87.75 90 ILE A O 1
ATOM 737 N N . SER A 1 91 ? -0.557 10.794 -2.348 1.00 87.12 91 SER A N 1
ATOM 738 C CA . SER A 1 91 ? 0.391 10.320 -3.361 1.00 87.12 91 SER A CA 1
ATOM 739 C C . SER A 1 91 ? 1.083 11.471 -4.080 1.00 87.12 91 SER A C 1
ATOM 741 O O . SER A 1 91 ? 0.628 12.619 -4.075 1.00 87.12 91 SER A O 1
ATOM 743 N N . ASN A 1 92 ? 2.185 11.155 -4.759 1.00 81.31 92 ASN A N 1
ATOM 744 C CA . ASN A 1 92 ? 2.794 12.092 -5.697 1.00 81.31 92 ASN A CA 1
ATOM 745 C C . ASN A 1 92 ? 1.889 12.300 -6.940 1.00 81.31 92 ASN A C 1
ATOM 747 O O . ASN A 1 92 ? 0.894 11.596 -7.139 1.00 81.31 92 ASN A O 1
ATOM 751 N N . ARG A 1 93 ? 2.235 13.270 -7.800 1.00 75.75 93 ARG A N 1
ATOM 752 C CA . ARG A 1 93 ? 1.500 13.586 -9.049 1.00 75.75 93 ARG A CA 1
ATOM 753 C C . ARG A 1 93 ? 1.819 12.646 -10.228 1.00 75.75 93 ARG A C 1
ATOM 755 O O . ARG A 1 93 ? 1.591 13.000 -11.386 1.00 75.75 93 ARG A O 1
ATOM 762 N N . GLY A 1 94 ? 2.380 11.470 -9.952 1.00 77.69 94 GLY A N 1
ATOM 763 C CA . GLY A 1 94 ? 2.774 10.490 -10.958 1.00 77.69 94 GLY A CA 1
ATOM 764 C C . GLY A 1 94 ? 1.591 9.966 -11.775 1.00 77.69 94 GLY A C 1
ATOM 765 O O . GLY A 1 94 ? 0.474 9.831 -11.282 1.00 77.69 94 GLY A O 1
ATOM 766 N N . VAL A 1 95 ? 1.848 9.628 -13.042 1.00 79.06 95 VAL A N 1
ATOM 767 C CA . VAL A 1 95 ? 0.827 9.123 -13.984 1.00 79.06 95 VAL A CA 1
ATOM 768 C C . VAL A 1 95 ? 0.167 7.816 -13.533 1.00 79.06 95 VAL A C 1
ATOM 770 O O . VAL A 1 95 ? -0.970 7.558 -13.903 1.00 79.06 95 VAL A O 1
ATOM 773 N N . HIS A 1 96 ? 0.845 7.021 -12.701 1.00 81.12 96 HIS A N 1
ATOM 774 C CA . HIS A 1 96 ? 0.327 5.759 -12.164 1.00 81.12 96 HIS A CA 1
ATOM 775 C C . HIS A 1 96 ? -0.776 5.946 -11.106 1.00 81.12 96 HIS A C 1
ATOM 777 O O . HIS A 1 96 ? -1.440 4.977 -10.757 1.00 81.12 96 HIS A O 1
ATOM 783 N N . PHE A 1 97 ? -0.985 7.171 -10.612 1.00 79.00 97 PHE A N 1
ATOM 784 C CA . PHE A 1 97 ? -2.027 7.524 -9.642 1.00 79.00 97 PHE A CA 1
ATOM 785 C C . PHE A 1 97 ? -3.218 8.242 -10.303 1.00 79.00 97 PHE A C 1
ATOM 787 O O . PHE A 1 97 ? -3.822 9.133 -9.707 1.00 79.00 97 PHE A O 1
ATOM 794 N N . ARG A 1 98 ? -3.514 7.898 -11.562 1.00 80.94 98 ARG A N 1
ATOM 795 C CA . ARG A 1 98 ? -4.666 8.387 -12.338 1.00 80.94 98 ARG A CA 1
ATOM 796 C C . ARG A 1 98 ? -5.486 7.224 -12.899 1.00 80.94 98 ARG A C 1
ATOM 798 O O . ARG A 1 98 ? -4.959 6.123 -13.027 1.00 80.94 98 ARG A O 1
ATOM 805 N N . GLY A 1 99 ? -6.739 7.467 -13.274 1.00 87.19 99 GLY A N 1
ATOM 806 C CA . GLY A 1 99 ? -7.603 6.485 -13.942 1.00 87.19 99 GLY A CA 1
ATOM 807 C C . GLY A 1 99 ? -8.238 5.512 -12.951 1.00 87.19 99 GLY A C 1
ATOM 808 O O . GLY A 1 99 ? -9.093 5.907 -12.164 1.00 87.19 99 GLY A O 1
ATOM 809 N N . GLU A 1 100 ? -7.798 4.251 -12.942 1.00 86.62 100 GLU A N 1
ATOM 810 C CA . GLU A 1 100 ? -8.311 3.224 -12.011 1.00 86.62 100 GLU A CA 1
ATOM 811 C C . GLU A 1 100 ? -8.165 3.626 -10.539 1.00 86.62 100 GLU A C 1
ATOM 813 O O . GLU A 1 100 ? -9.001 3.296 -9.701 1.00 86.62 100 GLU A O 1
ATOM 818 N N . MET A 1 101 ? -7.120 4.393 -10.221 1.00 85.69 101 MET A N 1
ATOM 819 C CA . MET A 1 101 ? -6.939 4.949 -8.884 1.00 85.69 101 MET A CA 1
ATOM 820 C C . MET A 1 101 ? -8.040 5.957 -8.525 1.00 85.69 101 MET A C 1
ATOM 822 O O . MET A 1 101 ? -8.590 5.883 -7.431 1.00 85.69 101 MET A O 1
ATOM 826 N N . ASP A 1 102 ? -8.381 6.869 -9.441 1.00 87.69 102 ASP A N 1
ATOM 827 C CA . ASP A 1 102 ? -9.445 7.857 -9.220 1.00 87.69 102 ASP A CA 1
ATOM 828 C C . ASP A 1 102 ? -10.803 7.146 -9.045 1.00 87.69 102 ASP A C 1
ATOM 830 O O . ASP A 1 102 ? -11.572 7.484 -8.147 1.00 87.69 102 ASP A O 1
ATOM 834 N N . THR A 1 103 ? -11.048 6.098 -9.842 1.00 92.50 103 THR A N 1
ATOM 835 C CA . THR A 1 103 ? -12.263 5.267 -9.765 1.00 92.50 103 THR A CA 1
ATOM 836 C C . THR A 1 103 ? -12.382 4.573 -8.410 1.00 92.50 103 THR A C 1
ATOM 838 O O . THR A 1 103 ? -13.430 4.633 -7.772 1.00 92.50 103 THR A O 1
ATOM 841 N N . LEU A 1 104 ? -11.297 3.960 -7.927 1.00 93.12 104 LEU A N 1
ATOM 842 C CA . LEU A 1 104 ? -11.257 3.315 -6.614 1.00 93.12 104 LEU A CA 1
ATOM 843 C C . LEU A 1 104 ? -11.492 4.319 -5.482 1.00 93.12 104 LEU A C 1
ATOM 845 O O . LEU A 1 104 ? -12.252 4.046 -4.558 1.00 93.12 104 LEU A O 1
ATOM 849 N N . VAL A 1 105 ? -10.838 5.478 -5.540 1.00 92.44 105 VAL A N 1
ATOM 850 C CA . VAL A 1 105 ? -10.988 6.533 -4.530 1.00 92.44 105 VAL A CA 1
ATOM 851 C C . VAL A 1 105 ? -12.445 6.991 -4.452 1.00 92.44 105 VAL A C 1
ATOM 853 O O . VAL A 1 105 ? -12.989 7.097 -3.354 1.00 92.44 105 VAL A O 1
ATOM 856 N N . GLN A 1 106 ? -13.095 7.183 -5.601 1.00 93.81 106 GLN A N 1
ATOM 857 C CA . GLN A 1 106 ? -14.507 7.544 -5.669 1.00 93.81 106 GLN A CA 1
ATOM 858 C C . GLN A 1 106 ? -15.422 6.425 -5.151 1.00 93.81 106 GLN A C 1
ATOM 860 O O . GLN A 1 106 ? -16.340 6.705 -4.385 1.00 93.81 106 GLN A O 1
ATOM 865 N N . GLU A 1 107 ? -15.161 5.169 -5.524 1.00 95.62 107 GLU A N 1
ATOM 866 C CA . GLU A 1 107 ? -15.954 4.003 -5.109 1.00 95.62 107 GLU A CA 1
ATOM 867 C C . GLU A 1 107 ? -16.024 3.858 -3.584 1.00 95.62 107 GLU A C 1
ATOM 869 O O . GLU A 1 107 ? -17.087 3.584 -3.031 1.00 95.62 107 GLU A O 1
ATOM 874 N N . TYR A 1 108 ? -14.895 4.051 -2.900 1.00 93.94 108 TYR A N 1
ATOM 875 C CA . TYR A 1 108 ? -14.808 3.901 -1.447 1.00 93.94 108 TYR A CA 1
ATOM 876 C C . TYR A 1 108 ? -14.969 5.223 -0.680 1.00 93.94 108 TYR A C 1
ATOM 878 O O . TYR A 1 108 ? -14.890 5.211 0.547 1.00 93.94 108 TYR A O 1
ATOM 886 N N . GLY A 1 109 ? -15.189 6.351 -1.366 1.00 94.38 109 GLY A N 1
ATOM 887 C CA . GLY A 1 109 ? -15.330 7.668 -0.732 1.00 94.38 109 GLY A CA 1
ATOM 888 C C . GLY A 1 109 ? -14.063 8.148 -0.016 1.00 94.38 109 GLY A C 1
ATOM 889 O O . GLY A 1 109 ? -14.145 8.814 1.013 1.00 94.38 109 GLY A O 1
ATOM 890 N N . ILE A 1 110 ? -12.892 7.780 -0.532 1.00 94.12 110 ILE A N 1
ATOM 891 C CA . ILE A 1 110 ? -11.591 8.127 0.048 1.00 94.12 110 ILE A CA 1
ATOM 892 C C . ILE A 1 110 ? -11.216 9.551 -0.381 1.00 94.12 110 ILE A C 1
ATOM 894 O O . ILE A 1 110 ? -11.431 9.939 -1.528 1.00 94.12 110 ILE A O 1
ATOM 898 N N . GLN A 1 111 ? -10.601 10.341 0.497 1.00 90.94 111 GLN A N 1
ATOM 899 C CA . GLN A 1 111 ? -10.001 11.613 0.090 1.00 90.94 111 GLN A CA 1
ATOM 900 C C . GLN A 1 111 ? -8.622 11.366 -0.526 1.00 90.94 111 GLN A C 1
ATOM 902 O O . GLN A 1 111 ? -7.762 10.746 0.095 1.00 90.94 111 GLN A O 1
ATOM 907 N N . HIS A 1 112 ? -8.380 11.839 -1.751 1.00 89.94 112 HIS A N 1
ATOM 908 C CA . HIS A 1 112 ? -7.084 11.661 -2.416 1.00 89.94 112 HIS A CA 1
ATOM 909 C C . HIS A 1 112 ? -6.376 12.991 -2.650 1.00 89.94 112 HIS A C 1
ATOM 911 O O . HIS A 1 112 ? -6.752 13.772 -3.525 1.00 89.94 112 HIS A O 1
ATOM 917 N N . HIS A 1 113 ? -5.295 13.220 -1.902 1.00 84.75 113 HIS A N 1
ATOM 918 C CA . HIS A 1 113 ? -4.446 14.396 -2.053 1.00 84.75 113 HIS A CA 1
ATOM 919 C C . HIS A 1 113 ? -3.224 14.092 -2.925 1.00 84.75 113 HIS A C 1
ATOM 921 O O . HIS A 1 113 ? -2.406 13.216 -2.632 1.00 84.75 113 HIS A O 1
ATOM 927 N N . ARG A 1 114 ? -3.077 14.869 -4.006 1.00 80.12 114 ARG A N 1
ATOM 928 C CA . ARG A 1 114 ? -1.973 14.769 -4.972 1.00 80.12 114 ARG A CA 1
ATOM 929 C C . ARG A 1 114 ? -1.063 15.991 -4.890 1.00 80.12 114 ARG A C 1
ATOM 931 O O . ARG A 1 114 ? -1.348 17.036 -5.480 1.00 80.12 114 ARG A O 1
ATOM 938 N N . SER A 1 115 ? 0.077 15.862 -4.217 1.00 65.69 115 SER A N 1
ATOM 939 C CA . SER A 1 115 ? 1.038 16.965 -4.056 1.00 65.69 115 SER A CA 1
ATOM 940 C C . SER A 1 115 ? 2.427 16.607 -4.595 1.00 65.69 115 SER A C 1
ATOM 942 O O . SER A 1 115 ? 2.865 15.463 -4.492 1.00 65.69 115 SER A O 1
ATOM 944 N N . SER A 1 116 ? 3.121 17.579 -5.203 1.00 50.53 116 SER A N 1
ATOM 945 C CA . SER A 1 116 ? 4.544 17.469 -5.583 1.00 50.53 116 SER A CA 1
ATOM 946 C C . SER A 1 116 ? 5.470 17.693 -4.387 1.00 50.53 116 SER A C 1
ATOM 948 O O . SER A 1 116 ? 6.543 17.103 -4.317 1.00 50.53 116 SER A O 1
ATOM 950 N N . ALA A 1 117 ? 5.026 18.511 -3.434 1.00 45.81 117 ALA A N 1
ATOM 951 C CA . ALA A 1 117 ? 5.677 18.719 -2.157 1.00 45.81 117 ALA A CA 1
ATOM 952 C C . ALA A 1 117 ? 4.897 17.943 -1.099 1.00 45.81 117 ALA A C 1
ATOM 954 O O . ALA A 1 117 ? 3.741 18.254 -0.797 1.00 45.81 117 ALA A O 1
ATOM 955 N N . TYR A 1 118 ? 5.527 16.908 -0.559 1.00 50.56 118 TYR A N 1
ATOM 956 C C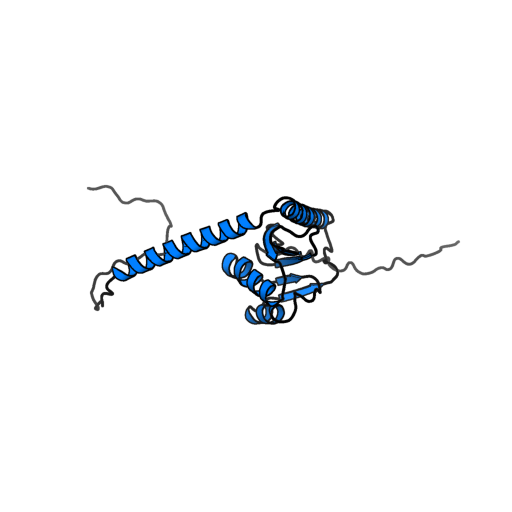A . TYR A 1 118 ? 5.140 16.318 0.712 1.00 50.56 118 TYR A CA 1
ATOM 957 C C . TYR A 1 118 ? 5.010 17.472 1.721 1.00 50.56 118 TYR A C 1
ATOM 959 O O . TYR A 1 118 ? 6.018 18.072 2.082 1.00 50.56 118 TYR A O 1
ATOM 967 N N . ARG A 1 119 ? 3.785 17.867 2.107 1.00 45.38 119 ARG A N 1
ATOM 968 C CA . ARG A 1 119 ? 3.567 18.929 3.104 1.00 45.38 119 ARG A CA 1
ATOM 969 C C . ARG A 1 119 ? 3.908 18.390 4.498 1.00 45.38 119 ARG A C 1
ATOM 971 O O . ARG A 1 119 ? 3.041 18.262 5.352 1.00 45.38 119 ARG A O 1
ATOM 978 N N . SER A 1 120 ? 5.174 18.057 4.750 1.00 46.22 120 SER A N 1
ATOM 979 C CA . SER A 1 120 ? 5.698 18.001 6.116 1.00 46.22 120 SER A CA 1
ATOM 980 C C . SER A 1 120 ? 5.970 19.415 6.569 1.00 46.22 120 SER A C 1
ATOM 982 O O . SER A 1 120 ? 7.111 19.867 6.598 1.00 46.22 120 SER A O 1
ATOM 984 N N . GLN A 1 121 ? 4.906 20.136 6.893 1.00 39.31 121 GLN A N 1
ATOM 985 C CA . GLN A 1 121 ? 5.055 21.500 7.371 1.00 39.31 121 GLN A CA 1
ATOM 986 C C . GLN A 1 121 ? 5.694 21.552 8.773 1.00 39.31 121 GLN A C 1
ATOM 988 O O . GLN A 1 121 ? 6.070 22.627 9.214 1.00 39.31 121 GLN A O 1
ATOM 993 N N . THR A 1 122 ? 5.908 20.411 9.445 1.00 36.38 122 THR A N 1
ATOM 994 C CA . THR A 1 122 ? 6.519 20.339 10.782 1.00 36.38 122 THR A CA 1
ATOM 995 C C . THR A 1 122 ? 7.086 18.938 11.094 1.00 36.38 122 THR A C 1
ATOM 997 O O . THR A 1 122 ? 6.345 18.044 11.487 1.00 36.38 122 THR A O 1
ATOM 1000 N N . ASN A 1 123 ? 8.394 18.720 10.880 1.00 50.78 123 ASN A N 1
ATOM 1001 C CA . ASN A 1 123 ? 9.312 17.819 11.625 1.00 50.78 123 ASN A CA 1
ATOM 1002 C C . ASN A 1 123 ? 10.424 17.272 10.716 1.00 50.78 123 ASN A C 1
ATOM 1004 O O . ASN A 1 123 ? 10.235 16.262 10.031 1.00 50.78 123 ASN A O 1
ATOM 1008 N N . GLY A 1 124 ? 11.633 17.833 10.816 1.00 55.22 124 GLY A N 1
ATOM 1009 C CA . GLY A 1 124 ? 12.826 17.266 10.166 1.00 55.22 124 GLY A CA 1
ATOM 1010 C C . GLY A 1 124 ? 13.096 15.804 10.565 1.00 55.22 124 GLY A C 1
ATOM 1011 O O . GLY A 1 124 ? 13.626 15.026 9.775 1.00 55.22 124 GLY A O 1
ATOM 1012 N N . VAL A 1 125 ? 12.637 15.385 11.751 1.00 52.31 125 VAL A N 1
ATOM 1013 C CA . VAL A 1 125 ? 12.705 13.992 12.229 1.00 52.31 125 VAL A CA 1
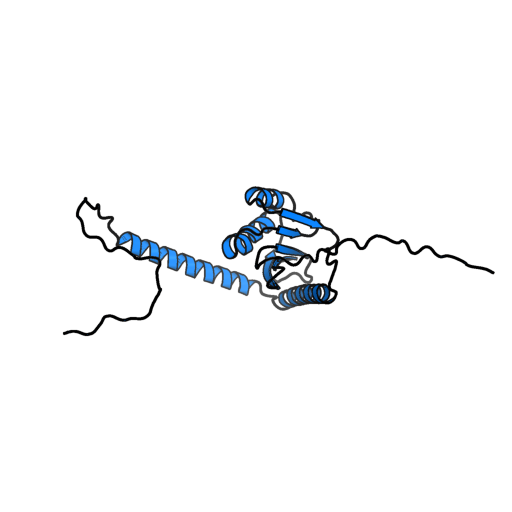ATOM 1014 C C . VAL A 1 125 ? 11.831 13.048 11.389 1.00 52.31 125 VAL A C 1
ATOM 1016 O O . VAL A 1 125 ? 12.261 11.948 11.043 1.00 52.31 125 VAL A O 1
ATOM 1019 N N . VAL A 1 126 ? 10.619 13.473 11.017 1.00 53.69 126 VAL A N 1
ATOM 1020 C CA . VAL A 1 126 ? 9.683 12.659 10.218 1.00 53.69 126 VAL A CA 1
ATOM 1021 C C . VAL A 1 126 ? 10.176 12.541 8.778 1.00 53.69 126 VAL A C 1
ATOM 1023 O O . VAL A 1 126 ? 10.101 11.467 8.178 1.00 53.69 126 VAL A O 1
ATOM 1026 N N . GLU A 1 127 ? 10.740 13.618 8.235 1.00 62.28 127 GLU A N 1
ATOM 1027 C CA . GLU A 1 127 ? 11.356 13.603 6.912 1.00 62.28 127 GLU A CA 1
ATOM 1028 C C . GLU A 1 127 ? 12.581 12.672 6.869 1.00 62.28 127 GLU A C 1
ATOM 1030 O O . GLU A 1 127 ? 12.693 11.827 5.974 1.00 62.28 127 GLU A O 1
ATOM 1035 N N . ALA A 1 128 ? 13.452 12.740 7.883 1.00 64.88 128 ALA A N 1
ATOM 1036 C CA . ALA A 1 128 ? 14.603 11.850 8.018 1.00 64.88 128 ALA A CA 1
ATOM 1037 C C . ALA A 1 128 ? 14.187 10.374 8.152 1.00 64.88 128 ALA A C 1
ATOM 1039 O O . ALA A 1 128 ? 14.782 9.504 7.507 1.00 64.88 128 ALA A O 1
ATOM 1040 N N . ALA A 1 129 ? 13.140 10.082 8.929 1.00 57.22 129 ALA A N 1
ATOM 1041 C CA . ALA A 1 129 ? 12.593 8.735 9.074 1.00 57.22 129 ALA A CA 1
ATOM 1042 C C . ALA A 1 129 ? 12.054 8.194 7.741 1.00 57.22 129 ALA A C 1
ATOM 1044 O O . ALA A 1 129 ? 12.446 7.108 7.315 1.00 57.22 129 ALA A O 1
ATOM 1045 N N . ASN A 1 130 ? 11.246 8.974 7.019 1.00 64.50 130 ASN A N 1
ATOM 1046 C CA . ASN A 1 130 ? 10.716 8.573 5.713 1.00 64.50 130 ASN A CA 1
ATOM 1047 C C . ASN A 1 130 ? 11.826 8.373 4.673 1.00 64.50 130 ASN A C 1
ATOM 1049 O O . ASN A 1 130 ? 11.788 7.420 3.891 1.00 64.50 130 ASN A O 1
ATOM 1053 N N . LYS A 1 131 ? 12.854 9.230 4.682 1.00 70.88 131 LYS A N 1
ATOM 1054 C CA . LYS A 1 131 ? 14.037 9.077 3.826 1.00 70.88 131 LYS A CA 1
ATOM 1055 C C . LYS A 1 131 ? 14.807 7.796 4.158 1.00 70.88 131 LYS A C 1
ATOM 1057 O O . LYS A 1 131 ? 15.233 7.087 3.243 1.00 70.88 131 LYS A O 1
ATOM 1062 N N . ASN A 1 132 ? 14.939 7.463 5.442 1.00 68.25 132 ASN A N 1
ATOM 1063 C CA . ASN A 1 132 ? 15.555 6.219 5.900 1.00 68.25 132 ASN A CA 1
ATOM 1064 C C . ASN A 1 132 ? 14.744 4.984 5.506 1.00 68.25 132 ASN A C 1
ATOM 1066 O O . ASN A 1 132 ? 15.332 4.048 4.971 1.00 68.25 132 ASN A O 1
ATOM 1070 N N . ILE A 1 133 ? 13.420 5.000 5.673 1.00 64.88 133 ILE A N 1
ATOM 1071 C CA . ILE A 1 133 ? 12.535 3.905 5.252 1.00 64.88 133 ILE A CA 1
ATOM 1072 C C . ILE A 1 133 ? 12.664 3.680 3.742 1.00 64.88 133 ILE A C 1
ATOM 1074 O O . ILE A 1 133 ? 12.946 2.565 3.309 1.00 64.88 133 ILE A O 1
ATOM 1078 N N . LYS A 1 134 ? 12.585 4.743 2.929 1.00 67.06 134 LYS A N 1
ATOM 1079 C CA . LYS A 1 134 ? 12.793 4.658 1.471 1.00 67.06 134 LYS A CA 1
ATOM 1080 C C . LYS A 1 134 ? 14.168 4.083 1.107 1.00 67.06 134 LYS A C 1
ATOM 1082 O O . LYS A 1 134 ? 14.279 3.306 0.161 1.00 67.06 134 LYS A O 1
ATOM 1087 N N . ARG A 1 135 ? 15.221 4.451 1.845 1.00 70.94 135 ARG A N 1
ATOM 1088 C CA . ARG A 1 135 ? 16.587 3.931 1.655 1.00 70.94 135 ARG A CA 1
ATOM 1089 C C . ARG A 1 135 ? 16.695 2.449 2.022 1.00 70.94 135 ARG A C 1
ATOM 1091 O O . ARG A 1 135 ? 17.308 1.700 1.269 1.00 70.94 135 ARG A O 1
ATOM 1098 N N . ILE A 1 136 ? 16.101 2.031 3.140 1.00 68.19 136 ILE A N 1
ATOM 1099 C CA . ILE A 1 136 ? 16.079 0.630 3.584 1.00 68.19 136 ILE A CA 1
ATOM 1100 C C . ILE A 1 136 ? 15.308 -0.226 2.582 1.00 68.19 136 ILE A C 1
ATOM 1102 O O . ILE A 1 136 ? 15.809 -1.270 2.185 1.00 68.19 136 ILE A O 1
ATOM 1106 N N . LEU A 1 137 ? 14.141 0.229 2.119 1.00 64.19 137 LEU A N 1
ATOM 1107 C CA . LEU A 1 137 ? 13.340 -0.495 1.130 1.00 64.19 137 LEU A CA 1
ATOM 1108 C C . LEU A 1 137 ? 14.083 -0.659 -0.203 1.00 64.19 137 LEU A C 1
ATOM 1110 O O . LEU A 1 137 ? 14.074 -1.752 -0.761 1.00 64.19 137 LEU A O 1
ATOM 1114 N N . ARG A 1 138 ? 14.802 0.374 -0.673 1.00 66.75 138 ARG A N 1
ATOM 1115 C CA . ARG A 1 138 ? 15.695 0.251 -1.842 1.00 66.75 138 ARG A CA 1
ATOM 1116 C C . ARG A 1 138 ? 16.775 -0.808 -1.634 1.00 66.75 138 ARG A C 1
ATOM 1118 O O . ARG A 1 138 ? 16.874 -1.735 -2.431 1.00 66.75 138 ARG A O 1
ATOM 1125 N N . LYS A 1 139 ? 17.522 -0.718 -0.528 1.00 66.50 139 LYS A N 1
ATOM 1126 C CA . LYS A 1 139 ? 18.597 -1.671 -0.210 1.00 66.50 139 LYS A CA 1
ATOM 1127 C C . LYS A 1 139 ? 18.093 -3.100 -0.032 1.00 66.50 139 LYS A C 1
ATOM 1129 O O . LYS A 1 139 ? 18.749 -4.042 -0.466 1.00 66.50 139 LYS A O 1
ATOM 1134 N N . MET A 1 140 ? 16.937 -3.274 0.607 1.00 62.81 140 MET A N 1
ATOM 1135 C CA . MET A 1 140 ? 16.313 -4.582 0.788 1.00 62.81 140 MET A CA 1
ATOM 1136 C C . MET A 1 140 ? 16.042 -5.229 -0.565 1.00 62.81 140 MET A C 1
ATOM 1138 O O . MET A 1 140 ? 16.295 -6.417 -0.708 1.00 62.81 140 MET A O 1
ATOM 1142 N N . VAL A 1 141 ? 15.582 -4.472 -1.561 1.00 56.62 141 VAL A N 1
ATOM 1143 C CA . VAL A 1 141 ? 15.336 -4.995 -2.912 1.00 56.62 141 VAL A CA 1
ATOM 1144 C C . VAL A 1 141 ? 16.620 -5.225 -3.708 1.00 56.62 141 VAL A C 1
ATOM 1146 O O . VAL A 1 141 ? 16.730 -6.247 -4.372 1.00 56.62 141 VAL A O 1
ATOM 1149 N N . GLU A 1 142 ? 17.631 -4.366 -3.577 1.00 59.41 142 GLU A N 1
ATOM 1150 C CA . GLU A 1 142 ? 18.964 -4.630 -4.148 1.00 59.41 142 GLU A CA 1
ATOM 1151 C C . GLU A 1 142 ? 19.593 -5.919 -3.588 1.00 59.41 142 GLU A C 1
ATOM 1153 O O . GLU A 1 142 ? 20.261 -6.655 -4.314 1.00 59.41 142 GLU A O 1
ATOM 1158 N N . THR A 1 143 ? 19.361 -6.199 -2.300 1.00 53.47 143 THR A N 1
ATOM 1159 C CA . THR A 1 143 ? 19.888 -7.383 -1.600 1.00 53.47 143 THR A CA 1
ATOM 1160 C C . THR A 1 143 ? 19.024 -8.618 -1.866 1.00 53.47 143 THR A C 1
ATOM 1162 O O . THR A 1 143 ? 19.546 -9.708 -2.087 1.00 53.47 143 THR A O 1
ATOM 1165 N N . SER A 1 144 ? 17.695 -8.462 -1.902 1.00 52.75 144 SER A N 1
ATOM 1166 C CA . SER A 1 144 ? 16.752 -9.507 -2.319 1.00 52.75 144 SER A CA 1
ATOM 1167 C C . SER A 1 144 ? 16.686 -9.590 -3.843 1.00 52.75 144 SER A C 1
ATOM 1169 O O . SER A 1 144 ? 15.669 -9.320 -4.475 1.00 52.75 144 SER A O 1
ATOM 1171 N N . ARG A 1 145 ? 17.795 -10.031 -4.447 1.00 51.16 145 ARG A N 1
ATOM 1172 C CA . ARG A 1 145 ? 17.855 -10.366 -5.878 1.00 51.16 145 ARG A CA 1
ATOM 1173 C C . ARG A 1 145 ? 16.883 -11.478 -6.283 1.00 51.16 145 ARG A C 1
ATOM 1175 O O . ARG A 1 145 ? 16.618 -11.602 -7.473 1.00 51.16 145 ARG A O 1
ATOM 1182 N N . ASP A 1 146 ? 16.298 -12.207 -5.329 1.00 51.31 146 ASP A N 1
ATOM 1183 C CA . ASP A 1 146 ? 15.365 -13.311 -5.563 1.00 51.31 146 ASP A CA 1
ATOM 1184 C C . ASP A 1 146 ? 13.913 -12.963 -5.199 1.00 51.31 146 ASP A C 1
ATOM 1186 O O . ASP A 1 146 ? 13.463 -13.091 -4.057 1.00 51.31 146 ASP A O 1
ATOM 1190 N N . CYS A 1 147 ? 13.122 -12.625 -6.220 1.00 54.81 147 CYS A N 1
ATOM 1191 C CA . CYS A 1 147 ? 11.667 -12.456 -6.120 1.00 54.81 147 CYS A CA 1
ATOM 1192 C C . CYS A 1 147 ? 10.931 -13.769 -5.757 1.00 54.81 147 CYS A C 1
ATOM 1194 O O . CYS A 1 147 ? 9.770 -13.743 -5.337 1.00 54.81 147 CYS A O 1
ATOM 1196 N N . LEU A 1 148 ? 11.616 -14.918 -5.857 1.00 48.97 148 LEU A N 1
ATOM 1197 C CA . LEU A 1 148 ? 11.112 -16.250 -5.499 1.00 48.97 148 LEU A CA 1
ATOM 1198 C C . LEU A 1 148 ? 10.614 -16.334 -4.049 1.00 48.97 148 LEU A C 1
ATOM 1200 O O . LEU A 1 148 ? 9.689 -17.091 -3.765 1.00 48.97 148 LEU A O 1
ATOM 1204 N N . LEU A 1 149 ? 11.176 -15.551 -3.124 1.00 53.06 149 LEU A N 1
ATOM 1205 C CA . LEU A 1 149 ? 10.727 -15.521 -1.727 1.00 53.06 149 LEU A CA 1
ATOM 1206 C C . LEU A 1 149 ? 9.305 -14.953 -1.575 1.00 53.06 149 LEU A C 1
ATOM 1208 O O . LEU A 1 149 ? 8.530 -15.462 -0.763 1.00 53.06 149 LEU A O 1
ATOM 1212 N N . ASN A 1 150 ? 8.929 -13.957 -2.382 1.00 55.41 150 ASN A N 1
ATOM 1213 C CA . ASN A 1 150 ? 7.588 -13.368 -2.348 1.00 55.41 150 ASN A CA 1
ATOM 1214 C C . ASN A 1 150 ? 6.557 -14.260 -3.050 1.00 55.41 150 ASN A C 1
ATOM 1216 O O . ASN A 1 150 ? 5.463 -14.444 -2.519 1.00 55.41 150 ASN A O 1
ATOM 1220 N N . GLU A 1 151 ? 6.914 -14.907 -4.164 1.00 54.97 151 GLU A N 1
ATOM 1221 C CA . GLU A 1 151 ? 6.059 -15.941 -4.762 1.00 54.97 151 GLU A CA 1
ATOM 1222 C C . GLU A 1 151 ? 5.838 -17.126 -3.820 1.00 54.97 151 GLU A C 1
ATOM 1224 O O . GLU A 1 151 ? 4.715 -17.605 -3.685 1.00 54.97 151 GLU A O 1
ATOM 1229 N N . ARG A 1 152 ? 6.888 -17.604 -3.137 1.00 51.53 1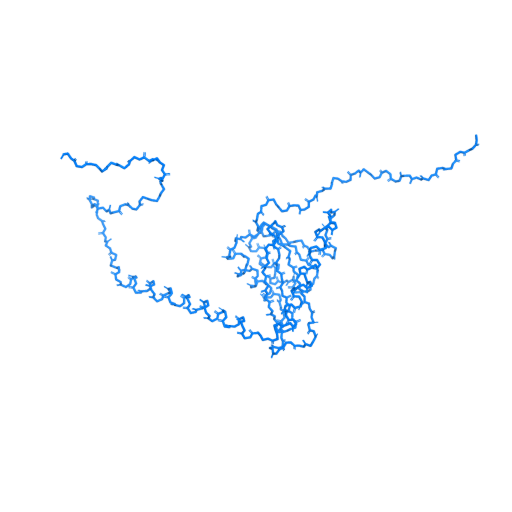52 ARG A N 1
ATOM 1230 C CA . ARG A 1 152 ? 6.773 -18.699 -2.160 1.00 51.53 152 ARG A CA 1
ATOM 1231 C C . ARG A 1 152 ? 5.848 -18.319 -1.003 1.00 51.53 152 ARG A C 1
ATOM 1233 O O . ARG A 1 152 ? 5.033 -19.141 -0.591 1.00 51.53 152 ARG A O 1
ATOM 1240 N N . ARG A 1 153 ? 5.915 -17.071 -0.523 1.00 57.84 153 ARG A N 1
ATOM 1241 C CA . ARG A 1 153 ? 4.986 -16.534 0.487 1.00 57.84 153 ARG A CA 1
ATOM 1242 C C . ARG A 1 153 ? 3.551 -16.453 -0.031 1.00 57.84 153 ARG A C 1
ATOM 1244 O O . ARG A 1 153 ? 2.643 -16.886 0.672 1.00 57.84 153 ARG A O 1
ATOM 1251 N N . LEU A 1 154 ? 3.342 -15.971 -1.257 1.00 60.75 154 LEU A N 1
ATOM 1252 C CA . LEU A 1 154 ? 2.014 -15.900 -1.874 1.00 60.75 154 LEU A CA 1
ATOM 1253 C C . LEU A 1 154 ? 1.407 -17.300 -2.071 1.00 60.75 154 LEU A C 1
ATOM 1255 O O . LEU A 1 154 ? 0.269 -17.537 -1.674 1.00 60.75 154 LEU A O 1
ATOM 1259 N N . ARG A 1 155 ? 2.200 -18.264 -2.557 1.00 66.25 155 ARG A N 1
ATOM 1260 C CA . ARG A 1 155 ? 1.802 -19.678 -2.679 1.00 66.25 155 ARG A CA 1
ATOM 1261 C C . ARG A 1 155 ? 1.470 -20.301 -1.322 1.00 66.25 155 ARG A C 1
ATOM 1263 O O . ARG A 1 155 ? 0.520 -21.073 -1.228 1.00 66.25 155 ARG A O 1
ATOM 1270 N N . ALA A 1 156 ? 2.209 -19.958 -0.265 1.00 62.66 156 ALA A N 1
ATOM 1271 C CA . ALA A 1 156 ? 1.909 -20.422 1.088 1.00 62.66 156 ALA A CA 1
ATOM 1272 C C . ALA A 1 156 ? 0.570 -19.864 1.604 1.00 62.66 156 ALA A C 1
ATOM 1274 O O . ALA A 1 156 ? -0.225 -20.606 2.183 1.00 62.66 156 ALA A O 1
ATOM 1275 N N . VAL A 1 157 ? 0.274 -18.585 1.347 1.00 69.69 157 VAL A N 1
ATOM 1276 C CA . VAL A 1 157 ? -1.018 -17.972 1.698 1.00 69.69 157 VAL A CA 1
ATOM 1277 C C . VAL A 1 157 ? -2.163 -18.618 0.917 1.00 69.69 157 VAL A C 1
ATOM 1279 O O . VAL A 1 157 ? -3.166 -19.002 1.524 1.00 69.69 157 VAL A O 1
ATOM 1282 N N . ASP A 1 158 ? -2.004 -18.815 -0.392 1.00 74.75 158 ASP A N 1
ATOM 1283 C CA . ASP A 1 158 ? -2.997 -19.497 -1.229 1.00 74.75 158 ASP A CA 1
ATOM 1284 C C . ASP A 1 158 ? -3.242 -20.935 -0.767 1.00 74.75 158 ASP A C 1
ATOM 1286 O O . ASP A 1 158 ? -4.388 -21.389 -0.723 1.00 74.75 158 ASP A O 1
ATOM 1290 N N . HIS A 1 159 ? -2.194 -21.640 -0.339 1.00 80.31 159 HIS A N 1
ATOM 1291 C CA . HIS A 1 159 ? -2.310 -22.984 0.217 1.00 80.31 159 HIS A CA 1
ATOM 1292 C C . HIS A 1 159 ? -3.132 -23.000 1.514 1.00 80.31 159 HIS A C 1
ATOM 1294 O O . HIS A 1 159 ? -4.062 -23.800 1.655 1.00 80.31 159 HIS A O 1
ATOM 1300 N N . VAL A 1 160 ? -2.857 -22.074 2.439 1.00 71.38 160 VAL A N 1
ATOM 1301 C CA . VAL A 1 160 ? -3.617 -21.932 3.693 1.00 71.38 160 VAL A CA 1
ATOM 1302 C C . VAL A 1 160 ? -5.079 -21.558 3.415 1.00 71.38 160 VAL A C 1
ATOM 1304 O O . VAL A 1 160 ? -5.988 -22.088 4.058 1.00 71.38 160 VAL A O 1
ATOM 1307 N N . GLN A 1 161 ? -5.342 -20.691 2.434 1.00 77.12 161 GLN A N 1
ATOM 1308 C CA . GLN A 1 161 ? -6.702 -20.328 2.019 1.00 77.12 161 GLN A CA 1
ATOM 1309 C C . GLN A 1 161 ? -7.440 -21.505 1.372 1.00 77.12 161 GLN A C 1
ATOM 1311 O O . GLN A 1 161 ? -8.598 -21.773 1.701 1.00 77.12 161 GLN A O 1
ATOM 1316 N N . ALA A 1 162 ? -6.774 -22.257 0.495 1.00 81.25 162 ALA A N 1
ATOM 1317 C CA . ALA A 1 162 ? -7.323 -23.463 -0.113 1.00 81.25 162 ALA A CA 1
ATOM 1318 C C . ALA A 1 162 ? -7.648 -24.530 0.944 1.00 81.25 162 ALA A C 1
ATOM 1320 O O . ALA A 1 162 ? -8.714 -25.151 0.886 1.00 81.25 162 ALA A O 1
ATOM 1321 N N . TYR A 1 163 ? -6.784 -24.698 1.948 1.00 78.19 163 TYR A N 1
ATOM 1322 C CA . TYR A 1 163 ? -7.032 -25.578 3.087 1.00 78.19 163 TYR A CA 1
ATOM 1323 C C . TYR A 1 163 ? -8.265 -25.142 3.890 1.00 78.19 163 TYR A C 1
ATOM 1325 O O . TYR A 1 163 ? -9.177 -25.946 4.103 1.00 78.19 163 TYR A O 1
ATOM 1333 N N . LYS A 1 164 ? -8.368 -23.853 4.248 1.00 78.25 164 LYS A N 1
ATOM 1334 C CA . LYS A 1 164 ? -9.553 -23.300 4.929 1.00 78.25 164 LYS A CA 1
ATOM 1335 C C . LYS A 1 164 ? -10.835 -23.551 4.128 1.00 78.25 164 LYS A C 1
ATOM 1337 O O . LYS A 1 164 ? -11.819 -24.022 4.692 1.00 78.25 164 LYS A O 1
ATOM 1342 N N . ARG A 1 165 ? -10.818 -23.339 2.806 1.00 83.38 165 ARG A N 1
ATOM 1343 C CA . ARG A 1 165 ? -11.965 -23.612 1.915 1.00 83.38 165 ARG A CA 1
ATOM 1344 C C . ARG A 1 165 ? -12.373 -25.088 1.921 1.00 83.38 165 ARG A C 1
ATOM 1346 O O . ARG A 1 165 ? -13.567 -25.384 2.006 1.00 83.38 165 ARG A O 1
ATOM 1353 N N . LYS A 1 166 ? -11.408 -26.018 1.874 1.00 86.94 166 LYS A N 1
ATOM 1354 C CA . LYS A 1 166 ? -11.672 -27.467 1.974 1.00 86.94 166 LYS A CA 1
ATOM 1355 C C . LYS A 1 166 ? -12.324 -27.821 3.311 1.00 86.94 166 LYS A C 1
ATOM 1357 O O . LYS A 1 166 ? -13.352 -28.498 3.319 1.00 86.94 166 LYS A O 1
ATOM 1362 N N . MET A 1 167 ? -11.787 -27.302 4.414 1.00 81.38 167 MET A N 1
ATOM 1363 C CA . MET A 1 167 ? -12.332 -27.495 5.762 1.00 81.38 167 MET A CA 1
ATOM 1364 C C . MET A 1 167 ? -13.765 -26.958 5.885 1.00 81.38 167 MET A C 1
ATOM 1366 O O . MET A 1 167 ? -14.655 -27.673 6.346 1.00 81.38 167 MET A O 1
ATOM 1370 N N . THR A 1 168 ? -14.036 -25.742 5.396 1.00 82.06 168 THR A N 1
ATOM 1371 C CA . THR A 1 168 ? -15.390 -25.161 5.389 1.00 82.06 168 THR A CA 1
ATOM 1372 C C . THR A 1 168 ? -16.369 -26.003 4.572 1.00 82.06 168 THR A C 1
ATOM 1374 O O . THR A 1 168 ? -17.504 -26.214 5.0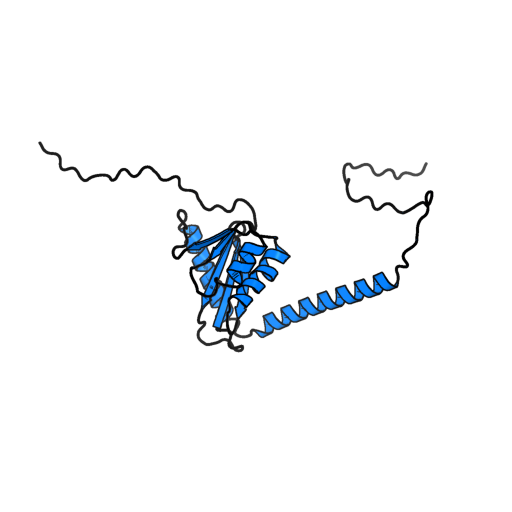02 1.00 82.06 168 THR A O 1
ATOM 1377 N N . ARG A 1 169 ? -15.949 -26.517 3.410 1.00 84.06 169 ARG A N 1
ATOM 1378 C CA . ARG A 1 169 ? -16.790 -27.378 2.566 1.00 84.06 169 ARG A CA 1
ATOM 1379 C C . ARG A 1 169 ? -17.098 -28.710 3.249 1.00 84.06 169 ARG A C 1
ATOM 1381 O O . ARG A 1 169 ? -18.248 -29.142 3.232 1.00 84.06 169 ARG A O 1
ATOM 1388 N N . ALA A 1 170 ? -16.100 -29.334 3.874 1.00 82.00 170 ALA A N 1
ATOM 1389 C CA . ALA A 1 170 ? -16.276 -30.574 4.626 1.00 82.00 170 ALA A CA 1
ATOM 1390 C C . ALA A 1 170 ? -17.238 -30.391 5.811 1.00 82.00 170 ALA A C 1
ATOM 1392 O O . ALA A 1 170 ? -18.125 -31.219 6.014 1.00 82.00 170 ALA A O 1
ATOM 1393 N N . PHE A 1 171 ? -17.115 -29.280 6.542 1.00 76.31 171 PHE A N 1
ATOM 1394 C CA . PHE A 1 171 ? -18.012 -28.940 7.644 1.00 76.31 171 PHE A CA 1
ATOM 1395 C C . PHE A 1 171 ? -19.449 -28.703 7.161 1.00 76.31 171 PHE A C 1
ATOM 1397 O O . PHE A 1 171 ? -20.372 -29.352 7.647 1.00 76.31 171 PHE A O 1
ATOM 1404 N N . LYS A 1 172 ? -19.647 -27.865 6.132 1.00 77.00 172 LYS A N 1
ATOM 1405 C CA . LYS A 1 172 ? -20.975 -27.606 5.547 1.00 77.00 172 LYS A CA 1
ATOM 1406 C C . LYS A 1 172 ? -21.641 -28.871 4.997 1.00 77.00 172 LYS A C 1
ATOM 1408 O O . LYS A 1 172 ? -22.845 -29.011 5.145 1.00 77.00 172 LYS A O 1
ATOM 1413 N N . LYS A 1 173 ? -20.878 -29.816 4.427 1.00 82.69 173 LYS A N 1
ATOM 1414 C CA . LYS A 1 173 ? -21.411 -31.111 3.958 1.00 82.69 173 LYS A CA 1
ATOM 1415 C C . LYS A 1 173 ? -21.993 -31.957 5.100 1.00 82.69 173 LYS A C 1
ATOM 1417 O O . LYS A 1 173 ? -22.918 -32.729 4.870 1.00 82.69 173 LYS A O 1
ATOM 1422 N N . LYS A 1 174 ? -21.446 -31.833 6.313 1.00 76.06 174 LYS A N 1
ATOM 1423 C CA . LYS A 1 174 ? -21.905 -32.572 7.499 1.00 76.06 174 LYS A CA 1
ATOM 1424 C C . LYS A 1 174 ? -23.060 -31.884 8.232 1.00 76.06 174 LYS A C 1
ATOM 1426 O O . LYS A 1 174 ? -23.727 -32.532 9.032 1.00 76.06 174 LYS A O 1
ATOM 1431 N N . ILE A 1 175 ? -23.321 -30.606 7.960 1.00 74.81 175 ILE A N 1
ATOM 1432 C CA . ILE A 1 175 ? -24.450 -29.882 8.548 1.00 74.81 175 ILE A CA 1
ATOM 1433 C C . ILE A 1 175 ? -25.690 -30.105 7.685 1.00 74.81 175 ILE A C 1
ATOM 1435 O O . ILE A 1 175 ? -25.763 -29.632 6.553 1.00 74.81 175 ILE A O 1
ATOM 1439 N N . LYS A 1 176 ? -26.698 -30.779 8.241 1.00 73.81 176 LYS A N 1
ATOM 1440 C CA . LYS A 1 176 ? -28.046 -30.796 7.666 1.00 73.81 176 LYS A CA 1
ATOM 1441 C C . LYS A 1 176 ? -28.849 -29.642 8.280 1.00 73.81 176 LYS A C 1
ATOM 1443 O O . LYS A 1 176 ? -28.979 -29.613 9.504 1.00 73.81 176 LYS A O 1
ATOM 1448 N N . PRO A 1 177 ? -29.372 -28.690 7.487 1.00 69.81 177 PRO A N 1
ATOM 1449 C CA . PRO A 1 177 ? -30.228 -27.639 8.021 1.00 69.81 177 PRO A CA 1
ATOM 1450 C C . PRO A 1 177 ? -31.504 -28.271 8.589 1.00 69.81 177 PRO A C 1
ATOM 1452 O O . PRO A 1 177 ? -32.239 -28.955 7.878 1.00 69.81 177 PRO A O 1
ATOM 1455 N N . ARG A 1 178 ? -31.747 -28.070 9.886 1.00 75.50 178 ARG A N 1
ATOM 1456 C CA . ARG A 1 178 ? -32.960 -28.527 10.571 1.00 75.50 178 ARG A CA 1
ATOM 1457 C C . ARG A 1 178 ? -33.972 -27.384 10.574 1.00 75.50 178 ARG A C 1
ATOM 1459 O O . ARG A 1 178 ? -33.620 -26.263 10.932 1.00 75.50 178 ARG A O 1
ATOM 1466 N N . LYS A 1 179 ? -35.210 -27.655 10.156 1.00 82.44 179 LYS A N 1
ATOM 1467 C CA . LYS A 1 179 ? -36.324 -26.712 10.325 1.00 82.44 179 LYS A CA 1
ATOM 1468 C C . LYS A 1 179 ? -36.809 -26.816 11.770 1.00 82.44 179 LYS A C 1
ATOM 1470 O O . LYS A 1 179 ? -37.037 -27.930 12.234 1.00 82.44 179 LYS A O 1
ATOM 1475 N N . PHE A 1 180 ? -36.923 -25.683 12.453 1.00 81.88 180 PHE A N 1
ATOM 1476 C CA . PHE A 1 180 ? -37.410 -25.609 13.831 1.00 81.88 180 PHE A CA 1
ATOM 1477 C C . PHE A 1 180 ? -38.860 -25.133 13.850 1.00 81.88 180 PHE A C 1
ATOM 1479 O O . PHE A 1 180 ? -39.255 -24.318 13.014 1.00 81.88 180 PHE A O 1
ATOM 1486 N N . GLN A 1 181 ? -39.637 -25.637 14.800 1.00 88.94 181 GLN A N 1
ATOM 1487 C CA . GLN A 1 181 ? -41.007 -25.214 15.064 1.00 88.94 181 GLN A CA 1
ATOM 1488 C C . GLN A 1 181 ? -41.101 -24.427 16.377 1.00 88.94 181 GLN A C 1
ATOM 1490 O O . GLN A 1 181 ? -40.197 -24.439 17.215 1.00 88.94 181 GLN A O 1
ATOM 1495 N N . LYS A 1 182 ? -42.209 -23.698 16.553 1.00 81.31 182 LYS A N 1
ATOM 1496 C CA . LYS A 1 182 ? -42.475 -22.918 17.767 1.00 81.31 182 LYS A CA 1
ATOM 1497 C C . LYS A 1 182 ? -42.606 -23.877 18.958 1.00 81.31 182 LYS A C 1
ATOM 1499 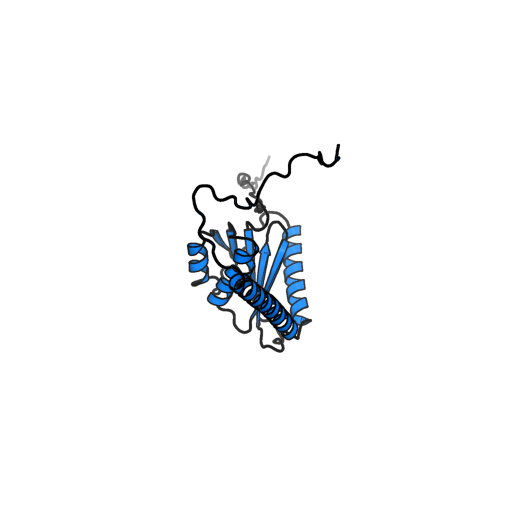O O . LYS A 1 182 ? -43.545 -24.660 19.001 1.00 81.31 182 LYS A O 1
ATOM 1504 N N . GLY A 1 183 ? -41.667 -23.796 19.902 1.00 81.56 183 GLY A N 1
ATOM 1505 C CA . GLY A 1 183 ? -41.571 -24.697 21.061 1.00 81.56 183 GLY A CA 1
ATOM 1506 C C . GLY A 1 183 ? -40.305 -25.562 21.082 1.00 81.56 183 GLY A C 1
ATOM 1507 O O . GLY A 1 183 ? -39.964 -26.095 22.134 1.00 81.56 183 GLY A O 1
ATOM 1508 N N . ASP A 1 184 ? -39.567 -25.650 19.970 1.00 84.06 184 ASP A N 1
ATOM 1509 C CA . ASP A 1 184 ? -38.303 -26.388 19.923 1.00 84.06 184 ASP A CA 1
ATOM 1510 C C . ASP A 1 184 ? -37.212 -25.693 20.751 1.00 84.06 184 ASP A C 1
ATOM 1512 O O . ASP A 1 184 ? -36.919 -24.506 20.577 1.00 84.06 184 ASP A O 1
ATOM 1516 N N . LEU A 1 185 ? -36.549 -26.459 21.620 1.00 81.19 185 LEU A N 1
ATOM 1517 C CA . LEU A 1 185 ? -35.382 -25.991 22.363 1.00 81.19 185 LEU A CA 1
ATOM 1518 C C . LEU A 1 185 ? -34.147 -25.997 21.453 1.00 81.19 185 LEU A C 1
ATOM 1520 O O . LEU A 1 185 ? -33.770 -27.028 20.892 1.00 81.19 185 LEU A O 1
ATOM 1524 N N . VAL A 1 186 ? -33.490 -24.842 21.329 1.00 79.81 186 VAL A N 1
ATOM 1525 C CA . VAL A 1 186 ? -32.269 -24.668 20.530 1.00 79.81 186 VAL A CA 1
ATOM 1526 C C . VAL A 1 186 ? -31.125 -24.116 21.371 1.00 79.81 186 VAL A C 1
ATOM 1528 O O . VAL A 1 186 ? -31.322 -23.305 22.276 1.00 79.81 186 VAL A O 1
ATOM 1531 N N . LEU A 1 187 ? -29.901 -24.534 21.044 1.00 73.44 187 LEU A N 1
ATOM 1532 C CA . LEU A 1 187 ? -28.688 -23.983 21.644 1.00 73.44 187 LEU A CA 1
ATOM 1533 C C . LEU A 1 187 ? -28.519 -22.522 21.215 1.00 73.44 187 LEU A C 1
ATOM 1535 O O . LEU A 1 187 ? -28.163 -22.222 20.074 1.00 73.44 187 LEU A O 1
ATOM 1539 N N . LYS A 1 188 ? -28.767 -21.605 22.150 1.00 69.81 188 LYS A N 1
ATOM 1540 C CA . LYS A 1 188 ? -28.534 -20.174 21.960 1.00 69.81 188 LYS A CA 1
ATOM 1541 C C . LYS A 1 188 ? -27.053 -19.874 22.171 1.00 69.81 188 LYS A C 1
ATOM 1543 O O . LYS A 1 188 ? -26.552 -19.940 23.290 1.00 69.81 188 LYS A O 1
ATOM 1548 N N . VAL A 1 189 ? -26.348 -19.511 21.102 1.00 64.44 189 VAL A N 1
ATOM 1549 C CA . VAL A 1 189 ? -24.979 -18.994 21.217 1.00 64.44 189 VAL A CA 1
ATOM 1550 C C . VAL A 1 189 ? -25.051 -17.579 21.797 1.00 64.44 189 VAL A C 1
ATOM 1552 O O . VAL A 1 189 ? -25.436 -16.637 21.106 1.00 64.44 189 VAL A O 1
ATOM 1555 N N . LEU A 1 190 ? -24.701 -17.427 23.075 1.00 63.06 190 LEU A N 1
ATOM 1556 C CA . LEU A 1 190 ? -24.615 -16.133 23.755 1.00 63.06 190 LEU A CA 1
ATOM 1557 C C . LEU A 1 190 ? -23.348 -15.396 23.293 1.00 63.06 190 LEU A C 1
ATOM 1559 O O . LEU A 1 190 ? -22.271 -15.572 23.857 1.00 63.06 190 LEU A O 1
ATOM 1563 N N . ARG A 1 191 ? -23.451 -14.583 22.236 1.00 49.78 191 ARG A N 1
ATOM 1564 C CA . ARG A 1 191 ? -22.384 -13.641 21.869 1.00 49.78 191 ARG A CA 1
ATOM 1565 C C . ARG A 1 191 ? -22.605 -12.320 22.603 1.00 49.78 191 ARG A C 1
ATOM 1567 O O . ARG A 1 191 ? -23.431 -11.524 22.178 1.00 49.78 191 ARG A O 1
ATOM 1574 N N . GLY A 1 192 ? -21.842 -12.113 23.676 1.00 53.22 192 GLY A N 1
ATOM 1575 C CA . GLY A 1 192 ? -21.735 -10.835 24.386 1.00 53.22 192 GLY A CA 1
ATOM 1576 C C . GLY A 1 192 ? -22.366 -10.834 25.778 1.00 53.22 192 GLY A C 1
ATOM 1577 O O . GLY A 1 192 ? -23.554 -10.573 25.909 1.00 53.22 192 GLY A O 1
ATOM 1578 N N . LEU A 1 193 ? -21.545 -11.139 26.790 1.00 45.75 193 LEU A N 1
ATOM 1579 C CA . LEU A 1 193 ? -21.489 -10.541 28.137 1.00 45.75 193 LEU A CA 1
ATOM 1580 C C . LEU A 1 193 ? -20.548 -11.409 28.983 1.00 45.75 193 LEU A C 1
ATOM 1582 O O . LEU A 1 193 ? -20.965 -12.252 29.772 1.00 45.75 193 LEU A O 1
ATOM 1586 N N . ILE A 1 194 ? -19.242 -11.218 28.785 1.00 53.09 194 ILE A N 1
ATOM 1587 C CA . ILE A 1 194 ? -18.301 -11.466 29.876 1.00 53.09 194 ILE A CA 1
ATOM 1588 C C . ILE A 1 194 ? -18.369 -10.208 30.736 1.00 53.09 194 ILE A C 1
ATOM 1590 O O . ILE A 1 194 ? -17.774 -9.189 30.401 1.00 53.09 194 ILE A O 1
ATOM 1594 N N . SER A 1 195 ? -19.127 -10.275 31.823 1.00 42.78 195 SER A N 1
ATOM 1595 C CA . SER A 1 195 ? -19.013 -9.332 32.932 1.00 42.78 195 SER A CA 1
ATOM 1596 C C . SER A 1 195 ? -19.286 -10.070 34.245 1.00 42.78 195 SER A C 1
ATOM 1598 O O . SER A 1 195 ? -20.436 -10.355 34.572 1.00 42.78 195 SER A O 1
ATOM 1600 N N . GLY A 1 196 ? -18.216 -10.361 34.993 1.00 45.31 196 GLY A N 1
ATOM 1601 C CA . GLY A 1 196 ? -18.267 -10.646 36.433 1.00 45.31 196 GLY A CA 1
ATOM 1602 C C . GLY A 1 196 ? -17.834 -12.061 36.866 1.00 45.31 196 GLY A C 1
ATOM 1603 O O . GLY A 1 196 ? -18.378 -13.042 36.360 1.00 45.31 196 GLY A O 1
ATOM 1604 N N . PRO A 1 197 ? -16.901 -12.197 37.834 1.00 50.78 197 PRO A N 1
ATOM 1605 C CA . PRO A 1 197 ? -16.414 -13.482 38.321 1.00 50.78 197 PRO A CA 1
ATOM 1606 C C . PRO A 1 197 ? -17.374 -14.013 39.387 1.00 50.78 197 PRO A C 1
ATOM 1608 O O . PRO A 1 197 ? -17.609 -13.344 40.389 1.00 50.78 197 PRO A O 1
ATOM 1611 N N . ARG A 1 198 ? -17.956 -15.196 39.182 1.00 52.41 198 ARG A N 1
ATOM 1612 C CA . ARG A 1 198 ? -18.529 -16.048 40.243 1.00 52.41 198 ARG A CA 1
ATOM 1613 C C . ARG A 1 198 ? -18.959 -17.374 39.616 1.00 52.41 198 ARG A C 1
ATOM 1615 O O . ARG A 1 198 ? -20.084 -17.533 39.148 1.00 52.41 198 ARG A O 1
ATOM 1622 N N . GLY A 1 199 ? -18.019 -18.316 39.560 1.00 42.34 199 GLY A N 1
ATOM 1623 C CA . GLY A 1 199 ? -18.282 -19.686 39.130 1.00 42.34 199 GLY A CA 1
ATOM 1624 C C . GLY A 1 199 ? -19.193 -20.394 40.131 1.00 42.34 199 GLY A C 1
ATOM 1625 O O . GLY A 1 199 ? -18.759 -20.767 41.215 1.00 42.34 199 GLY A O 1
ATOM 1626 N N . LYS A 1 200 ? -20.464 -20.563 39.756 1.00 55.88 200 LYS A N 1
ATOM 1627 C CA . LYS A 1 200 ? -21.486 -21.363 40.447 1.00 55.88 200 LYS A CA 1
ATOM 1628 C C . LYS A 1 200 ? -21.300 -22.860 40.162 1.00 55.88 200 LYS A C 1
ATOM 1630 O O . LYS A 1 200 ? -22.158 -23.480 39.545 1.00 55.88 200 LYS A O 1
ATOM 1635 N N . PHE A 1 201 ? -20.191 -23.441 40.607 1.00 47.41 201 PHE A N 1
ATOM 1636 C CA . PHE A 1 201 ? -20.055 -24.898 40.663 1.00 47.41 201 PHE A CA 1
ATOM 1637 C C . PHE A 1 201 ? -19.571 -25.325 42.049 1.00 47.41 201 PHE A C 1
ATOM 1639 O O . PHE A 1 201 ? -18.377 -25.442 42.306 1.00 47.41 201 PHE A O 1
ATOM 1646 N N . ARG A 1 202 ? -20.537 -25.574 42.936 1.00 37.22 202 ARG A N 1
ATOM 1647 C CA . ARG A 1 202 ? -20.431 -26.586 43.991 1.00 37.22 202 ARG A CA 1
ATOM 1648 C C . ARG A 1 202 ? -21.693 -27.454 43.927 1.00 37.22 202 ARG A C 1
ATOM 1650 O O . ARG A 1 202 ? -22.774 -26.871 43.829 1.00 37.22 202 ARG A O 1
ATOM 1657 N N . PRO A 1 203 ? -21.580 -28.792 43.950 1.00 45.75 203 PRO A N 1
ATOM 1658 C CA . PRO A 1 203 ? -22.719 -29.651 44.230 1.00 45.75 203 PRO A CA 1
ATOM 1659 C C . PRO A 1 203 ? -23.083 -29.564 45.720 1.00 45.75 203 PRO A C 1
ATOM 1661 O O . PRO A 1 203 ? -22.217 -29.272 46.549 1.00 45.75 203 PRO A O 1
ATOM 1664 N N . SER A 1 204 ? -24.374 -29.754 46.003 1.00 50.88 204 SER A N 1
ATOM 1665 C CA . SER A 1 204 ? -24.982 -29.867 47.337 1.00 50.88 204 SER A CA 1
ATOM 1666 C C . SER A 1 204 ? -24.437 -31.045 48.128 1.00 50.88 204 SER A C 1
ATOM 1668 O O . SER A 1 204 ? -24.318 -32.120 47.495 1.00 50.88 204 SER A O 1
#

Secondary structure (DSSP, 8-state):
---------------------SSTTSEEEEEEE---SSPPTT---EEEEEEETTT--EEEEEESS--HHHHHHHIIIIIIHHH---SEEEE-S-GGGSTHHHHHHHHHT-EEEE-SS----S-HHHHHHHHHHHHHHHHHHHH---THHHHHHHHHHHHHHHHHHHHHHHHHHH-PPPPP-TT--------S------------

Solvent-accessible surface area (backbone atoms only — not comparable to full-atom values): 12548 Å² total; per-residue (Å²): 139,81,88,82,89,77,87,76,80,78,67,73,84,70,82,79,76,68,87,66,43,92,44,75,57,31,30,34,44,40,50,73,52,67,73,50,78,76,64,36,82,73,52,35,28,32,32,47,37,37,32,25,64,53,73,63,48,75,49,74,50,76,28,55,75,83,42,18,58,56,50,35,51,45,45,49,61,71,37,34,75,71,73,41,80,38,57,30,42,38,34,54,75,52,78,50,67,39,64,49,29,52,52,51,32,60,75,71,68,33,44,75,49,69,38,89,64,81,82,71,86,76,49,73,67,58,54,52,49,53,52,47,51,56,50,49,56,51,51,50,49,71,68,49,45,58,61,63,62,58,53,54,50,51,52,50,50,52,48,55,52,52,49,51,52,51,53,54,50,56,52,55,73,71,57,74,89,76,89,81,60,97,85,65,90,71,92,76,82,84,84,84,81,95,77,82,94,76,86,91,78,75,86,133

Radius of gyration: 26.44 Å; Cα contacts (8 Å, |Δi|>4): 202; chains: 1; bounding box: 63×93×62 Å

Nearest PDB structures (foldseek):
  2x6n-assembly2_E  TM=8.441E-01  e=2.776E-09  Human spumaretrovirus
  2x6s-assembly3_A  TM=8.341E-01  e=3.593E-09  Human spumaretrovirus
  4bac-assembly1_A-2  TM=7.881E-01  e=7.306E-09  Human spumaretrovirus
  5ejk-assembly1_H  TM=7.767E-01  e=4.088E-09  Rous sarcoma virus - Prague C
  4bac-assembly1_B-2  TM=7.992E-01  e=9.457E-09  Human spumaretrovirus

pLDDT: mean 70.44, std 18.25, range [31.28, 95.62]

Sequence (204 aa):
MREMHDDLIHMPPSELHALTSPWPFSVWGIDIIGKISPKSSCEHEYILVAIDYFTKWVEAASYARLTADKVAKFIRSHIIFRYGVPHELISNRGVHFRGEMDTLVQEYGIQHHRSSAYRSQTNGVVEAANKNIKRILRKMVETSRDCLLNERRLRAVDHVQAYKRKMTRAFKKKIKPRKFQKGDLVLKVLRGLISGPRGKFRPS

Organism: Vitis vinifera (NCBI:txid29760)

Foldseek 3Di:
DDDDDDDPPPDPPPPPPQPAQPDWLQEKEWEKDAAQPPQFPVQFGIKIWIATRHPRDIDIDTHNDQALLVVLVCCVPVRPVPPHDHQEYEYEPDPSCDDSVVVSCVVSVHHYHYDNDPPNVDDPPVVVVVVVVSVVVSVVCVVCSDPVVVVVVVVVVVVVVVVVVVVVVVVVVPDDDDDDDDPDDDDDDDDDDPDDDDDPDDDD

Mean predicted aligned error: 17.48 Å